Protein AF-0000000070242192 (afdb_homodimer)

InterPro domains:
  IPR006015 Universal stress protein A family [PR01438] (99-111)
  IPR006015 Universal stress protein A family [PR01438] (117-139)
  IPR006016 UspA [PF00582] (2-139)
  IPR014729 Rossmann-like alpha/beta/alpha sandwich fold [G3DSA:3.40.50.620] (1-139)

Foldseek 3Di:
DEEEQEADLDPQSLQLVVVCCVPVVPYAYAYEYEAEVPVCVVVDDPCCPPPCNVVVVVVVVVVVQVVSVVVSQVVDDDDHHYYYYYHDQLVVVQVCCVPPVHAEYGYEQDDPVDDPPDPGDPSRVSNCVRHPHYYHYTD/DEEEQEADLDPQSLQLVVVCCVPVVPYAYAYEYEAEVPVCVVVDDPCCPPPCNVVVVVVVVVVVQVVSVVVSQVVDDDDHHYYYYYHDQLVVVQVCCVPPVHAEYGYEQDDDVDDPPDPGDPSRVSNCVRHPHYYHYTD

Radius of gyration: 21.7 Å; Cα contacts (8 Å, |Δi|>4): 498; chains: 2; bounding box: 43×74×37 Å

Solvent-accessible surface area (backbone atoms only — not comparable to full-atom values): 14814 Å² total; per-residue (Å²): 100,34,33,36,26,56,42,77,83,23,72,35,19,50,51,13,48,53,49,44,53,73,68,39,69,87,35,48,40,32,42,34,32,63,44,44,56,66,63,51,56,76,69,48,57,82,65,57,76,42,90,62,37,63,59,52,48,50,53,51,50,50,51,53,48,51,51,51,52,51,55,60,45,66,77,45,99,64,83,66,45,81,45,78,47,75,31,56,56,37,60,41,52,43,51,48,38,71,74,63,72,42,56,32,37,31,26,19,32,37,54,77,77,57,52,92,84,54,66,50,29,71,46,44,51,47,33,63,40,61,38,88,44,31,31,32,38,26,115,101,34,33,36,27,55,44,78,82,22,72,34,19,49,52,14,47,53,48,44,53,72,68,38,71,87,35,50,41,32,41,33,30,64,45,45,55,65,62,49,56,76,69,48,55,81,66,56,76,42,88,62,36,62,59,51,48,50,54,52,52,50,52,51,49,51,52,50,52,49,55,61,46,64,76,45,100,60,83,66,46,81,45,78,47,76,30,58,59,38,62,42,51,42,50,48,37,70,74,62,73,42,56,32,38,32,25,19,32,38,54,77,77,59,52,90,84,54,65,51,28,71,47,42,50,47,34,63,42,64,40,88,41,30,31,32,39,24,114

Secondary structure (DSSP, 8-state):
-EEEEE--SSHHHHHHHHHHHHH-TTSEEEEEEEE-HHHHHHT--GGGGSTTHHHHHHHHHHHHHHHHHHHHHHTSSS--EEEEEES-HHHHHHHHHHHTT--EEEEES--TT--TT-SS-HHHHHHHHH-SS-EEEE-/-EEEEE--SSHHHHHHHHHHHHH-TTSEEEEEEEE-HHHHHHT--GGGGSTTHHHHHHHHHHHHHHHHHHHHHHTSSS--EEEEEES-HHHHHHHHHHHTT--EEEEES--TT--TT-SS-HHHHHHHHH-SS-EEEE-

Structure (mmCIF, N/CA/C/O backbone):
data_AF-0000000070242192-model_v1
#
loop_
_entity.id
_entity.type
_entity.pdbx_description
1 polymer 'UspA domain protein'
#
loop_
_atom_site.group_PDB
_atom_site.id
_atom_site.type_symbol
_atom_site.label_atom_id
_atom_site.label_alt_id
_atom_site.label_comp_id
_atom_site.label_asym_id
_atom_site.label_entity_id
_atom_site.label_seq_id
_atom_site.pdbx_PDB_ins_code
_atom_site.Cartn_x
_atom_site.Cartn_y
_atom_site.Cartn_z
_atom_site.occupancy
_atom_site.B_iso_or_equiv
_atom_site.auth_seq_id
_atom_site.auth_comp_id
_atom_site.auth_asym_id
_atom_site.auth_atom_id
_atom_site.pdbx_PDB_model_num
ATOM 1 N N . MET A 1 1 ? -15.969 -4.852 -7 1 94.12 1 MET A N 1
ATOM 2 C CA . MET A 1 1 ? -14.57 -4.75 -7.422 1 94.12 1 MET A CA 1
ATOM 3 C C . MET A 1 1 ? -13.891 -6.113 -7.383 1 94.12 1 MET A C 1
ATOM 5 O O . MET A 1 1 ? -14.406 -7.055 -6.781 1 94.12 1 MET A O 1
ATOM 9 N N . ARG A 1 2 ? -12.797 -6.273 -8.141 1 98.06 2 ARG A N 1
ATOM 10 C CA . ARG A 1 2 ? -11.961 -7.473 -8.125 1 98.06 2 ARG A CA 1
ATOM 11 C C . ARG A 1 2 ? -10.633 -7.203 -7.418 1 98.06 2 ARG A C 1
ATOM 13 O O . ARG A 1 2 ? -9.875 -6.32 -7.82 1 98.06 2 ARG A O 1
ATOM 20 N N . VAL A 1 3 ? -10.391 -7.957 -6.395 1 98.62 3 VAL A N 1
ATOM 21 C CA . VAL A 1 3 ? -9.227 -7.785 -5.535 1 98.62 3 VAL A CA 1
ATOM 22 C C . VAL A 1 3 ? -8.336 -9.023 -5.625 1 98.62 3 VAL A C 1
ATOM 24 O O . VAL A 1 3 ? -8.82 -10.148 -5.602 1 98.62 3 VAL A O 1
ATOM 27 N N . VAL A 1 4 ? -7.059 -8.766 -5.762 1 98.94 4 VAL A N 1
ATOM 28 C CA . VAL A 1 4 ? -6.148 -9.906 -5.746 1 98.94 4 VAL A CA 1
ATOM 29 C C . VAL A 1 4 ? -5.309 -9.883 -4.473 1 98.94 4 VAL A C 1
ATOM 31 O O . VAL A 1 4 ? -4.863 -8.82 -4.031 1 98.94 4 VAL A O 1
ATOM 34 N N . VAL A 1 5 ? -5.141 -11.023 -3.867 1 98.94 5 VAL A N 1
ATOM 35 C CA . VAL A 1 5 ? -4.297 -11.234 -2.697 1 98.94 5 VAL A CA 1
ATOM 36 C C . VAL A 1 5 ? -3.189 -12.234 -3.035 1 98.94 5 VAL A C 1
ATOM 38 O O . VAL A 1 5 ? -3.424 -13.445 -3.062 1 98.94 5 VAL A O 1
ATOM 41 N N . PRO A 1 6 ? -2.012 -11.711 -3.338 1 98.88 6 PRO A N 1
ATOM 42 C CA . PRO A 1 6 ? -0.896 -12.648 -3.426 1 98.88 6 PRO A CA 1
ATOM 43 C C . PRO A 1 6 ? -0.689 -13.445 -2.135 1 98.88 6 PRO A C 1
ATOM 45 O O . PRO A 1 6 ? -0.681 -12.859 -1.046 1 98.88 6 PRO A O 1
ATOM 48 N N . TYR A 1 7 ? -0.568 -14.758 -2.275 1 98.62 7 TYR A N 1
ATOM 49 C CA . TYR A 1 7 ? -0.562 -15.641 -1.11 1 98.62 7 TYR A CA 1
ATOM 50 C C . TYR A 1 7 ? 0.543 -16.688 -1.22 1 98.62 7 TYR A C 1
ATOM 52 O O . TYR A 1 7 ? 0.51 -17.547 -2.105 1 98.62 7 TYR A O 1
ATOM 60 N N . ASP A 1 8 ? 1.498 -16.594 -0.334 1 96.94 8 ASP A N 1
ATOM 61 C CA . ASP A 1 8 ? 2.631 -17.516 -0.425 1 96.94 8 ASP A CA 1
ATOM 62 C C . ASP A 1 8 ? 2.697 -18.422 0.796 1 96.94 8 ASP A C 1
ATOM 64 O O . ASP A 1 8 ? 3.715 -19.078 1.036 1 96.94 8 ASP A O 1
ATOM 68 N N . GLY A 1 9 ? 1.625 -18.422 1.617 1 96.19 9 GLY A N 1
ATOM 69 C CA . GLY A 1 9 ? 1.539 -19.312 2.768 1 96.19 9 GLY A CA 1
ATOM 70 C C . GLY A 1 9 ? 2.137 -18.703 4.027 1 96.19 9 GLY A C 1
ATOM 71 O O . GLY A 1 9 ? 2.078 -19.312 5.098 1 96.19 9 GLY A O 1
ATOM 72 N N . SER A 1 10 ? 2.721 -17.547 3.945 1 95.81 10 SER A N 1
ATOM 73 C CA . SER A 1 10 ? 3.305 -16.891 5.109 1 95.81 10 SER A CA 1
ATOM 74 C C . SER A 1 10 ? 2.225 -16.328 6.023 1 95.81 10 SER A C 1
ATOM 76 O O . SER A 1 10 ? 1.068 -16.188 5.617 1 95.81 10 SER A O 1
ATOM 78 N N . GLU A 1 11 ? 2.605 -16.047 7.242 1 95.06 11 GLU A N 1
ATOM 79 C CA . GLU A 1 11 ? 1.708 -15.398 8.203 1 95.06 11 GLU A CA 1
ATOM 80 C C . GLU A 1 11 ? 1.232 -14.039 7.691 1 95.06 11 GLU A C 1
ATOM 82 O O . GLU A 1 11 ? 0.072 -13.672 7.883 1 95.06 11 GLU A O 1
ATOM 87 N N . GLN A 1 12 ? 2.104 -13.328 7.016 1 95.94 12 GLN A N 1
ATOM 88 C CA . GLN A 1 12 ? 1.744 -12.016 6.504 1 95.94 12 GLN A CA 1
ATOM 89 C C . GLN A 1 12 ? 0.741 -12.117 5.359 1 95.94 12 GLN A C 1
ATOM 91 O O . GLN A 1 12 ? -0.12 -11.25 5.199 1 95.94 12 GLN A O 1
ATOM 96 N N . ALA A 1 13 ? 0.948 -13.148 4.543 1 97.88 13 ALA A N 1
ATOM 97 C CA . ALA A 1 13 ? -0.037 -13.375 3.486 1 97.88 13 ALA A CA 1
ATOM 98 C C . ALA A 1 13 ? -1.406 -13.703 4.078 1 97.88 13 ALA A C 1
ATOM 100 O O . ALA A 1 13 ? -2.432 -13.25 3.564 1 97.88 13 ALA A O 1
ATOM 101 N N . ALA A 1 14 ? -1.404 -14.477 5.156 1 97.88 14 ALA A N 1
ATOM 102 C CA . ALA A 1 14 ? -2.658 -14.797 5.832 1 97.88 14 ALA A CA 1
ATOM 103 C C . ALA A 1 14 ? -3.309 -13.547 6.414 1 97.88 14 ALA A C 1
ATOM 105 O O . ALA A 1 14 ? -4.527 -13.383 6.336 1 97.88 14 ALA A O 1
ATOM 106 N N . GLU A 1 15 ? -2.539 -12.688 6.996 1 97.69 15 GLU A N 1
ATOM 107 C CA . GLU A 1 15 ? -3.049 -11.422 7.52 1 97.69 15 GLU A CA 1
ATOM 108 C C . GLU A 1 15 ? -3.652 -10.57 6.406 1 97.69 15 GLU A C 1
ATOM 110 O O . GLU A 1 15 ? -4.68 -9.922 6.602 1 97.69 15 GLU A O 1
ATOM 115 N N . ALA A 1 16 ? -2.953 -10.547 5.285 1 98.56 16 ALA A N 1
ATOM 116 C CA . ALA A 1 16 ? -3.465 -9.805 4.137 1 98.56 16 ALA A CA 1
ATOM 117 C C . ALA A 1 16 ? -4.805 -10.367 3.674 1 98.56 16 ALA A C 1
ATOM 119 O O . ALA A 1 16 ? -5.715 -9.617 3.322 1 98.56 16 ALA A O 1
ATOM 120 N N . LEU A 1 17 ? -4.902 -11.672 3.656 1 98.56 17 LEU A N 1
ATOM 121 C CA . LEU A 1 17 ? -6.156 -12.312 3.283 1 98.56 17 LEU A CA 1
ATOM 122 C C . LEU A 1 17 ? -7.266 -11.953 4.266 1 98.56 17 LEU A C 1
ATOM 124 O O . LEU A 1 17 ? -8.375 -11.609 3.854 1 98.56 17 LEU A O 1
ATOM 128 N N . ASP A 1 18 ? -6.98 -12.023 5.555 1 98 18 ASP A N 1
ATOM 129 C CA . ASP A 1 18 ? -7.945 -11.625 6.57 1 98 18 ASP A CA 1
ATOM 130 C C . ASP A 1 18 ? -8.406 -10.18 6.352 1 98 18 ASP A C 1
ATOM 132 O O . ASP A 1 18 ? -9.602 -9.883 6.445 1 98 18 ASP A O 1
ATOM 136 N N . HIS A 1 19 ? -7.484 -9.336 6.086 1 97.62 19 HIS A N 1
ATOM 137 C CA . HIS A 1 19 ? -7.781 -7.934 5.82 1 97.62 19 HIS A CA 1
ATOM 138 C C . HIS A 1 19 ? -8.703 -7.781 4.613 1 97.62 19 HIS A C 1
ATOM 140 O O . HIS A 1 19 ? -9.68 -7.039 4.668 1 97.62 19 HIS A O 1
ATOM 146 N N . ALA A 1 20 ? -8.312 -8.445 3.51 1 97.69 20 ALA A N 1
ATOM 147 C CA . ALA A 1 20 ? -9.117 -8.375 2.293 1 97.69 20 ALA A CA 1
ATOM 148 C C . ALA A 1 20 ? -10.547 -8.844 2.553 1 97.69 20 ALA A C 1
ATOM 150 O O . ALA A 1 20 ? -11.508 -8.219 2.09 1 97.69 20 ALA A O 1
ATOM 151 N N . VAL A 1 21 ? -10.695 -9.883 3.322 1 96.38 21 VAL A N 1
ATOM 152 C CA . VAL A 1 21 ? -12.016 -10.453 3.611 1 96.38 21 VAL A CA 1
ATOM 153 C C . VAL A 1 21 ? -12.82 -9.477 4.457 1 96.38 21 VAL A C 1
ATOM 155 O O . VAL A 1 21 ? -14.031 -9.32 4.254 1 96.38 21 VAL A O 1
ATOM 158 N N . SER A 1 22 ? -12.203 -8.82 5.367 1 93.75 22 SER A N 1
ATOM 159 C CA . SER A 1 22 ? -12.875 -7.922 6.297 1 93.75 22 SER A CA 1
ATOM 160 C C . SER A 1 22 ? -13.266 -6.613 5.613 1 93.75 22 SER A C 1
ATOM 162 O O . SER A 1 22 ? -14.281 -6.008 5.953 1 93.75 22 SER A O 1
ATOM 164 N N . HIS A 1 23 ? -12.508 -6.188 4.609 1 92.44 23 HIS A N 1
ATOM 165 C CA . HIS A 1 23 ? -12.68 -4.836 4.09 1 92.44 23 HIS A CA 1
ATOM 166 C C . HIS A 1 23 ? -13.211 -4.859 2.66 1 92.44 23 HIS A C 1
ATOM 168 O O . HIS A 1 23 ? -13.555 -3.812 2.105 1 92.44 23 HIS A O 1
ATOM 174 N N . HIS A 1 24 ? -13.227 -5.992 2.113 1 92.19 24 HIS A N 1
ATOM 175 C CA . HIS A 1 24 ? -13.75 -6.199 0.768 1 92.19 24 HIS A CA 1
ATOM 176 C C . HIS A 1 24 ? -14.805 -7.301 0.751 1 92.19 24 HIS A C 1
ATOM 178 O O . HIS A 1 24 ? -14.742 -8.203 -0.085 1 92.19 24 HIS A O 1
ATOM 184 N N . ALA A 1 25 ? -15.719 -7.215 1.596 1 86.38 25 ALA A N 1
ATOM 185 C CA . ALA A 1 25 ? -16.703 -8.258 1.863 1 86.38 25 ALA A CA 1
ATOM 186 C C . ALA A 1 25 ? -17.562 -8.531 0.631 1 86.38 25 ALA A C 1
ATOM 188 O O . ALA A 1 25 ? -17.938 -9.672 0.363 1 86.38 25 ALA A O 1
ATOM 189 N N . ASP A 1 26 ? -17.812 -7.559 -0.113 1 90.81 26 ASP A N 1
ATOM 190 C CA . ASP A 1 26 ? -18.719 -7.73 -1.241 1 90.81 26 ASP A CA 1
ATOM 191 C C . ASP A 1 26 ? -17.953 -7.832 -2.557 1 90.81 26 ASP A C 1
ATOM 193 O O . ASP A 1 26 ? -18.562 -7.93 -3.627 1 90.81 26 ASP A O 1
ATOM 197 N N . ASP A 1 27 ? -16.672 -7.805 -2.512 1 95.62 27 ASP A N 1
ATOM 198 C CA . ASP A 1 27 ? -15.836 -7.809 -3.709 1 95.62 27 ASP A CA 1
ATOM 199 C C . ASP A 1 27 ? -15.438 -9.234 -4.094 1 95.62 27 ASP A C 1
ATOM 201 O O . ASP A 1 27 ? -15.508 -10.148 -3.271 1 95.62 27 ASP A O 1
ATOM 205 N N . ASP A 1 28 ? -15.133 -9.398 -5.348 1 97.69 28 ASP A N 1
ATOM 206 C CA . ASP A 1 28 ? -14.5 -10.641 -5.781 1 97.69 28 ASP A CA 1
ATOM 207 C C . ASP A 1 28 ? -13.031 -10.68 -5.371 1 97.69 28 ASP A C 1
ATOM 209 O O . ASP A 1 28 ? -12.281 -9.75 -5.648 1 97.69 28 ASP A O 1
ATOM 213 N N . VAL A 1 29 ? -12.688 -11.742 -4.688 1 98.44 29 VAL A N 1
ATOM 214 C CA . VAL A 1 29 ? -11.312 -11.844 -4.215 1 98.44 29 VAL A CA 1
ATOM 215 C C . VAL A 1 29 ? -10.617 -13.016 -4.91 1 98.44 29 VAL A C 1
ATOM 217 O O . VAL A 1 29 ? -11.117 -14.141 -4.902 1 98.44 29 VAL A O 1
ATOM 220 N N . VAL A 1 30 ? -9.5 -12.742 -5.512 1 98.81 30 VAL A N 1
ATOM 221 C CA . VAL A 1 30 ? -8.633 -13.742 -6.105 1 98.81 30 VAL A CA 1
ATOM 222 C C . VAL A 1 30 ? -7.465 -14.039 -5.164 1 98.81 30 VAL A C 1
ATOM 224 O O . VAL A 1 30 ? -6.742 -13.125 -4.754 1 98.81 30 VAL A O 1
ATOM 227 N N . LEU A 1 31 ? -7.305 -15.266 -4.777 1 98.81 31 LEU A N 1
ATOM 228 C CA . LEU A 1 31 ? -6.078 -15.727 -4.137 1 98.81 31 LEU A CA 1
ATOM 229 C C . LEU A 1 31 ? -5.066 -16.203 -5.176 1 98.81 31 LEU A C 1
ATOM 231 O O . LEU A 1 31 ? -5.348 -17.125 -5.938 1 98.81 31 LEU A O 1
ATOM 235 N N . LEU A 1 32 ? -3.959 -15.539 -5.164 1 98.94 32 LEU A N 1
ATOM 236 C CA . LEU A 1 32 ? -3.004 -15.789 -6.238 1 98.94 32 LEU A CA 1
ATOM 237 C C . LEU A 1 32 ? -1.707 -16.375 -5.688 1 98.94 32 LEU A C 1
ATOM 239 O O . LEU A 1 32 ? -1.091 -15.797 -4.789 1 98.94 32 LEU A O 1
ATOM 243 N N . ARG A 1 33 ? -1.324 -17.5 -6.219 1 98.75 33 ARG A N 1
ATOM 244 C CA . ARG A 1 33 ? -0.025 -18.094 -5.922 1 98.75 33 ARG A CA 1
ATOM 245 C C . ARG A 1 33 ? 0.903 -18.016 -7.129 1 98.75 33 ARG A C 1
ATOM 247 O O . ARG A 1 33 ? 0.518 -18.391 -8.242 1 98.75 33 ARG A O 1
ATOM 254 N N . VAL A 1 34 ? 2.078 -17.516 -6.891 1 98.31 34 VAL A N 1
ATOM 255 C CA . VAL A 1 34 ? 3.09 -17.469 -7.941 1 98.31 34 VAL A CA 1
ATOM 256 C C . VAL A 1 34 ? 4.129 -18.562 -7.715 1 98.31 34 VAL A C 1
ATOM 258 O O . VAL A 1 34 ? 4.711 -18.656 -6.633 1 98.31 34 VAL A O 1
ATOM 261 N N . LEU A 1 35 ? 4.297 -19.406 -8.656 1 97.06 35 LEU A N 1
ATOM 262 C CA . LEU A 1 35 ? 5.371 -20.391 -8.656 1 97.06 35 LEU A CA 1
ATOM 263 C C . LEU A 1 35 ? 6.633 -19.828 -9.297 1 97.06 35 LEU A C 1
ATOM 265 O O . LEU A 1 35 ? 6.652 -19.547 -10.5 1 97.06 35 LEU A O 1
ATOM 269 N N . ASP A 1 36 ? 7.617 -19.641 -8.492 1 94.12 36 ASP A N 1
ATOM 270 C CA . ASP A 1 36 ? 8.844 -18.984 -8.922 1 94.12 36 ASP A CA 1
ATOM 271 C C . ASP A 1 36 ? 9.805 -19.984 -9.562 1 94.12 36 ASP A C 1
ATOM 273 O O . ASP A 1 36 ? 10.711 -20.5 -8.898 1 94.12 36 ASP A O 1
ATOM 277 N N . PHE A 1 37 ? 9.664 -20.094 -10.844 1 87.56 37 PHE A N 1
ATOM 278 C CA . PHE A 1 37 ? 10.469 -21.047 -11.602 1 87.56 37 PHE A CA 1
ATOM 279 C C . PHE A 1 37 ? 11.93 -20.625 -11.633 1 87.56 37 PHE A C 1
ATOM 281 O O . PHE A 1 37 ? 12.828 -21.469 -11.617 1 87.56 37 PHE A O 1
ATOM 288 N N . VAL A 1 38 ? 12.164 -19.406 -11.633 1 88 38 VAL A N 1
ATOM 289 C CA . VAL A 1 38 ? 13.531 -18.891 -11.719 1 88 38 VAL A CA 1
ATOM 290 C C . VAL A 1 38 ? 14.289 -19.234 -10.438 1 88 38 VAL A C 1
ATOM 292 O O . VAL A 1 38 ? 15.398 -19.766 -10.492 1 88 38 VAL A O 1
ATOM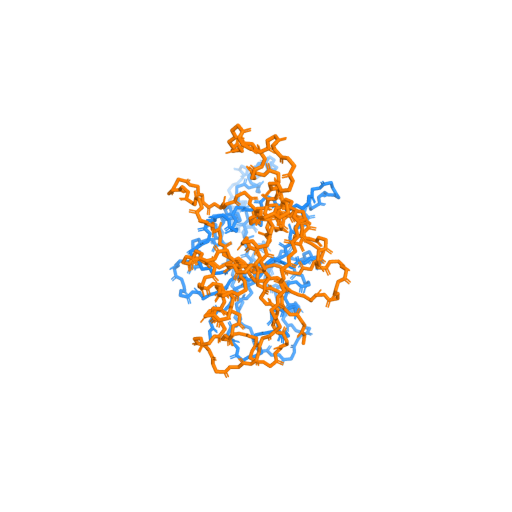 295 N N . ASP A 1 39 ? 13.688 -18.984 -9.375 1 87.12 39 ASP A N 1
ATOM 296 C CA . ASP A 1 39 ? 14.32 -19.312 -8.094 1 87.12 39 ASP A CA 1
ATOM 297 C C . ASP A 1 39 ? 14.523 -20.812 -7.953 1 87.12 39 ASP A C 1
ATOM 299 O O . ASP A 1 39 ? 15.547 -21.266 -7.441 1 87.12 39 ASP A O 1
ATOM 303 N N . ALA A 1 40 ? 13.547 -21.578 -8.414 1 88.44 40 ALA A N 1
ATOM 304 C CA . ALA A 1 40 ? 13.664 -23.031 -8.391 1 88.44 40 ALA A CA 1
ATOM 305 C C . ALA A 1 40 ? 14.867 -23.5 -9.211 1 88.44 40 ALA A C 1
ATOM 307 O O . ALA A 1 40 ? 15.555 -24.453 -8.836 1 88.44 40 ALA A O 1
ATOM 308 N N . GLY A 1 41 ? 15.117 -22.828 -10.25 1 89.25 41 GLY A N 1
ATOM 309 C CA . GLY A 1 41 ? 16.25 -23.172 -11.102 1 89.25 41 GLY A CA 1
ATOM 310 C C . GLY A 1 41 ? 17.594 -22.938 -10.43 1 89.25 41 GLY A C 1
ATOM 311 O O . GLY A 1 41 ? 18.5 -23.75 -10.57 1 89.25 41 GLY A O 1
ATOM 312 N N . TYR A 1 42 ? 17.688 -21.859 -9.734 1 88.44 42 TYR A N 1
ATOM 313 C CA . TYR A 1 42 ? 18.938 -21.516 -9.062 1 88.44 42 TYR A CA 1
ATOM 314 C C . TYR A 1 42 ? 19.297 -22.547 -8 1 88.44 42 TYR A C 1
ATOM 316 O O . TYR A 1 42 ? 20.469 -22.844 -7.781 1 88.44 42 TYR A O 1
ATOM 324 N N . ASP A 1 43 ? 18.281 -23.141 -7.477 1 87.81 43 ASP A N 1
ATOM 325 C CA . ASP A 1 43 ? 18.5 -24.078 -6.387 1 87.81 43 ASP A CA 1
ATOM 326 C C . ASP A 1 43 ? 18.359 -25.531 -6.875 1 87.81 43 ASP A C 1
ATOM 328 O O . ASP A 1 43 ? 18.234 -26.453 -6.07 1 87.81 43 ASP A O 1
ATOM 332 N N . ALA A 1 44 ? 18.422 -25.656 -8.125 1 89 44 ALA A N 1
ATOM 333 C CA . ALA A 1 44 ? 18.094 -26.953 -8.695 1 89 44 ALA A CA 1
ATOM 334 C C . ALA A 1 44 ? 19.203 -27.969 -8.43 1 89 44 ALA A C 1
ATOM 336 O O . ALA A 1 44 ? 20.391 -27.656 -8.57 1 89 44 ALA A O 1
ATOM 337 N N . PRO A 1 45 ? 18.812 -29.156 -8.055 1 91.25 45 PRO A N 1
ATOM 338 C CA . PRO A 1 45 ? 19.797 -30.219 -7.867 1 91.25 45 PRO A CA 1
ATOM 339 C C . PRO A 1 45 ? 20.328 -30.766 -9.188 1 91.25 45 PRO A C 1
ATOM 341 O O . PRO A 1 45 ? 19.797 -30.453 -10.258 1 91.25 45 PRO A O 1
ATOM 344 N N . PRO A 1 46 ? 21.375 -31.547 -9.07 1 92.19 46 PRO A N 1
ATOM 345 C CA . PRO A 1 46 ? 21.938 -32.156 -10.281 1 92.19 46 PRO A CA 1
ATOM 346 C C . PRO A 1 46 ? 20.891 -32.938 -11.078 1 92.19 46 PRO A C 1
ATOM 348 O O . PRO A 1 46 ? 20.953 -33 -12.305 1 92.19 46 PRO A O 1
ATOM 351 N N . GLU A 1 47 ? 20 -33.469 -10.453 1 92.06 47 GLU A N 1
ATOM 352 C CA . GLU A 1 47 ? 18.938 -34.281 -11.07 1 92.06 47 GLU A CA 1
ATOM 353 C C . GLU A 1 47 ? 18.062 -33.406 -11.977 1 92.06 47 GLU A C 1
ATOM 355 O O . GLU A 1 47 ? 17.312 -33.938 -12.805 1 92.06 47 GLU A O 1
ATOM 360 N N . ALA A 1 48 ? 18.172 -32.125 -11.828 1 89.25 48 ALA A N 1
ATOM 361 C CA . ALA A 1 48 ? 17.375 -31.188 -12.641 1 89.25 48 ALA A CA 1
ATOM 362 C C . ALA A 1 48 ? 17.734 -31.312 -14.117 1 89.25 48 ALA A C 1
ATOM 364 O O . ALA A 1 48 ? 16.969 -30.875 -14.984 1 89.25 48 ALA A O 1
ATOM 365 N N . ALA A 1 49 ? 18.891 -31.906 -14.32 1 90.06 49 ALA A N 1
ATOM 366 C CA . ALA A 1 49 ? 19.328 -32.094 -15.703 1 90.06 49 ALA A CA 1
ATOM 367 C C . ALA A 1 49 ? 18.641 -33.281 -16.359 1 90.06 49 ALA A C 1
ATOM 369 O O . ALA A 1 49 ? 18.688 -33.469 -17.578 1 90.06 49 ALA A O 1
ATOM 370 N N . LEU A 1 50 ? 17.953 -34.094 -15.586 1 92.5 50 LEU A N 1
ATOM 371 C CA . LEU A 1 50 ? 17.297 -35.281 -16.094 1 92.5 50 LEU A CA 1
ATOM 372 C C . LEU A 1 50 ? 16.016 -34.938 -16.828 1 92.5 50 LEU A C 1
ATOM 374 O O . LEU A 1 50 ? 15.289 -34.031 -16.422 1 92.5 50 LEU A O 1
ATOM 378 N N . PRO A 1 51 ? 15.727 -35.625 -17.906 1 91.75 51 PRO A N 1
ATOM 379 C CA . PRO A 1 51 ? 14.453 -35.406 -18.594 1 91.75 51 PRO A CA 1
ATOM 380 C C . PRO A 1 51 ? 13.242 -35.562 -17.672 1 91.75 51 PRO A C 1
ATOM 382 O O . PRO A 1 51 ? 13.211 -36.5 -16.859 1 91.75 51 PRO A O 1
ATOM 385 N N . GLY A 1 52 ? 12.289 -34.594 -17.766 1 93.31 52 GLY A N 1
ATOM 386 C CA . GLY A 1 52 ? 11.039 -34.719 -17.016 1 93.31 52 GLY A CA 1
ATOM 387 C C . GLY A 1 52 ? 11.109 -34.094 -15.633 1 93.31 52 GLY A C 1
ATOM 388 O O . GLY A 1 52 ? 10.094 -33.969 -14.953 1 93.31 52 GLY A O 1
ATOM 389 N N . TYR A 1 53 ? 12.266 -33.781 -15.195 1 92.25 53 TYR A N 1
ATOM 390 C CA . TYR A 1 53 ? 12.438 -33.281 -13.844 1 92.25 53 TYR A CA 1
ATOM 391 C C . TYR A 1 53 ? 11.57 -32.031 -13.617 1 92.25 53 TYR A C 1
ATOM 393 O O . TYR A 1 53 ? 10.836 -31.969 -12.625 1 92.25 53 TYR A O 1
ATOM 401 N N . TRP A 1 54 ? 11.57 -31.188 -14.523 1 92.12 54 TRP A N 1
ATOM 402 C CA . TRP A 1 54 ? 10.875 -29.922 -14.336 1 92.12 54 TRP A CA 1
ATOM 403 C C . TRP A 1 54 ? 9.367 -30.094 -14.508 1 92.12 54 TRP A C 1
ATOM 405 O O . TRP A 1 54 ? 8.578 -29.375 -13.891 1 92.12 54 TRP A O 1
ATOM 415 N N . GLU A 1 55 ? 8.992 -31 -15.289 1 93.88 55 GLU A N 1
ATOM 416 C CA . GLU A 1 55 ? 7.578 -31.344 -15.367 1 93.88 55 GLU A CA 1
ATOM 417 C C . GLU A 1 55 ? 7.062 -31.875 -14.031 1 93.88 55 GLU A C 1
ATOM 419 O O . GLU A 1 55 ? 5.973 -31.5 -13.586 1 93.88 55 GLU A O 1
ATOM 424 N N . ASP A 1 56 ? 7.879 -32.75 -13.516 1 94 56 ASP A N 1
ATOM 425 C CA . ASP A 1 56 ? 7.535 -33.312 -12.211 1 94 56 ASP A CA 1
ATOM 426 C C . ASP A 1 56 ? 7.531 -32.219 -11.141 1 94 56 ASP A C 1
ATOM 428 O O . ASP A 1 56 ? 6.641 -32.156 -10.289 1 94 56 ASP A O 1
ATOM 432 N N . TRP A 1 57 ? 8.477 -31.375 -11.195 1 92.56 57 TRP A N 1
ATOM 433 C CA . TRP A 1 57 ? 8.555 -30.266 -10.258 1 92.56 57 TRP A CA 1
ATOM 434 C C . TRP A 1 57 ? 7.309 -29.391 -10.336 1 92.56 57 TRP A C 1
ATOM 436 O O . TRP A 1 57 ? 6.715 -29.047 -9.312 1 92.56 57 TRP A O 1
ATOM 446 N N . TYR A 1 58 ? 6.949 -29.016 -11.547 1 94.5 58 TYR A N 1
ATOM 447 C CA . TYR A 1 58 ? 5.797 -28.141 -11.758 1 94.5 58 TYR A CA 1
ATOM 448 C C . TYR A 1 58 ? 4.527 -28.781 -11.211 1 94.5 58 TYR A C 1
ATOM 450 O O . TYR A 1 58 ? 3.738 -28.125 -10.523 1 94.5 58 TYR A O 1
ATOM 458 N N . GLU A 1 59 ? 4.367 -30.016 -11.5 1 96.44 59 GLU A N 1
ATOM 459 C CA . GLU A 1 59 ? 3.168 -30.719 -11.055 1 96.44 59 GLU A CA 1
ATOM 460 C C . GLU A 1 59 ? 3.082 -30.75 -9.531 1 96.44 59 GLU A C 1
ATOM 462 O O . GLU A 1 59 ? 2.008 -30.531 -8.961 1 96.44 59 GLU A O 1
ATOM 467 N N . GLN A 1 60 ? 4.188 -31.031 -8.961 1 96.25 60 GLN A N 1
ATOM 468 C CA . GLN A 1 60 ? 4.23 -31.078 -7.5 1 96.25 60 GLN A CA 1
ATOM 469 C C . GLN A 1 60 ? 3.994 -29.688 -6.91 1 96.25 60 GLN A C 1
ATOM 471 O O . GLN A 1 60 ? 3.211 -29.531 -5.973 1 96.25 60 GLN A O 1
ATOM 476 N N . ALA A 1 61 ? 4.648 -28.734 -7.453 1 95.94 61 ALA A N 1
ATOM 477 C CA . ALA A 1 61 ? 4.523 -27.359 -6.969 1 95.94 61 ALA A CA 1
ATOM 478 C C . ALA A 1 61 ? 3.09 -26.859 -7.121 1 95.94 61 ALA A C 1
ATOM 480 O O . ALA A 1 61 ? 2.557 -26.203 -6.219 1 95.94 61 ALA A O 1
ATOM 481 N N . GLU A 1 62 ? 2.518 -27.094 -8.219 1 97.38 62 GLU A N 1
ATOM 482 C CA . GLU A 1 62 ? 1.143 -26.672 -8.484 1 97.38 62 GLU A CA 1
ATOM 483 C C . GLU A 1 62 ? 0.171 -27.328 -7.512 1 97.38 62 GLU A C 1
ATOM 485 O O . GLU A 1 62 ? -0.723 -26.672 -6.973 1 97.38 62 GLU A O 1
ATOM 490 N N . SER A 1 63 ? 0.376 -28.625 -7.355 1 98.06 63 SER A N 1
ATOM 491 C CA . SER A 1 63 ? -0.481 -29.359 -6.43 1 98.06 63 SER A CA 1
ATOM 492 C C . SER A 1 63 ? -0.373 -28.797 -5.016 1 98.06 63 SER A C 1
ATOM 494 O O . SER A 1 63 ? -1.385 -28.609 -4.336 1 98.06 63 SER A O 1
ATOM 49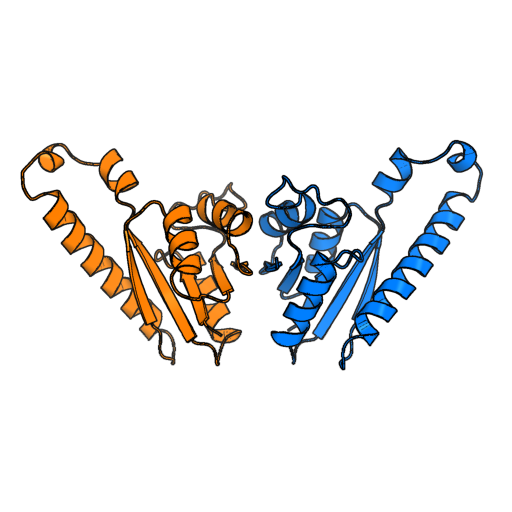6 N N . GLU A 1 64 ? 0.786 -28.562 -4.602 1 97.69 64 GLU A N 1
ATOM 497 C CA . GLU A 1 64 ? 1.015 -28 -3.275 1 97.69 64 GLU A CA 1
ATOM 498 C C . GLU A 1 64 ? 0.4 -26.609 -3.156 1 97.69 64 GLU A C 1
ATOM 500 O O . GLU A 1 64 ? -0.198 -26.266 -2.131 1 97.69 64 GLU A O 1
ATOM 505 N N . ALA A 1 65 ? 0.558 -25.844 -4.168 1 97.69 65 ALA A N 1
ATOM 506 C CA . ALA A 1 65 ? -0.004 -24.484 -4.191 1 97.69 65 ALA A CA 1
ATOM 507 C C . ALA A 1 65 ? -1.527 -24.531 -4.105 1 97.69 65 ALA A C 1
ATOM 509 O O . ALA A 1 65 ? -2.133 -23.766 -3.344 1 97.69 65 ALA A O 1
ATOM 510 N N . GLU A 1 66 ? -2.113 -25.359 -4.867 1 97.94 66 GLU A N 1
ATOM 511 C CA . GLU A 1 66 ? -3.566 -25.5 -4.863 1 97.94 66 GLU A CA 1
ATOM 512 C C . GLU A 1 66 ? -4.078 -25.891 -3.48 1 97.94 66 GLU A C 1
ATOM 514 O O . GLU A 1 66 ? -5.066 -25.344 -2.996 1 97.94 66 GLU A O 1
ATOM 519 N N . ALA A 1 67 ? -3.406 -26.844 -2.904 1 98.31 67 ALA A N 1
ATOM 520 C CA . ALA A 1 67 ? -3.795 -27.281 -1.568 1 98.31 67 ALA A CA 1
ATOM 521 C C . ALA A 1 67 ? -3.684 -26.141 -0.557 1 98.31 67 ALA A C 1
ATOM 523 O O . ALA A 1 67 ? -4.555 -25.984 0.299 1 98.31 67 ALA A O 1
ATOM 524 N N . GLU A 1 68 ? -2.666 -25.438 -0.653 1 98.06 68 GLU A N 1
ATOM 525 C CA . GLU A 1 68 ? -2.439 -24.312 0.252 1 98.06 68 GLU A CA 1
ATOM 526 C C . GLU A 1 68 ? -3.516 -23.25 0.084 1 98.06 68 GLU A C 1
ATOM 528 O O . GLU A 1 68 ? -4.035 -22.719 1.07 1 98.06 68 GLU A O 1
ATOM 533 N N . LEU A 1 69 ? -3.805 -22.891 -1.167 1 98.75 69 LEU A N 1
ATOM 534 C CA . LEU A 1 69 ? -4.836 -21.891 -1.438 1 98.75 69 LEU A CA 1
ATOM 535 C C . LEU A 1 69 ? -6.199 -22.375 -0.946 1 98.75 69 LEU A C 1
ATOM 537 O O . LEU A 1 69 ? -6.961 -21.594 -0.369 1 98.75 69 LEU A O 1
ATOM 541 N N . GLU A 1 70 ? -6.477 -23.641 -1.16 1 98.62 70 GLU A N 1
ATOM 542 C CA . GLU A 1 70 ? -7.742 -24.203 -0.706 1 98.62 70 GLU A CA 1
ATOM 543 C C . GLU A 1 70 ? -7.855 -24.141 0.815 1 98.62 70 GLU A C 1
ATOM 545 O O . GLU A 1 70 ? -8.914 -23.828 1.352 1 98.62 70 GLU A O 1
ATOM 550 N N . ALA A 1 71 ? -6.816 -24.516 1.442 1 98.44 71 ALA A N 1
ATOM 551 C CA . ALA A 1 71 ? -6.805 -24.484 2.902 1 98.44 71 ALA A CA 1
ATOM 552 C C . ALA A 1 71 ? -7.027 -23.062 3.414 1 98.44 71 ALA A C 1
ATOM 554 O O . ALA A 1 71 ? -7.805 -22.844 4.348 1 98.44 71 ALA A O 1
ATOM 555 N N . ALA A 1 72 ? -6.336 -22.109 2.82 1 98.38 72 ALA A N 1
ATOM 556 C CA . ALA A 1 72 ? -6.488 -20.703 3.199 1 98.38 72 ALA A CA 1
ATOM 557 C C . ALA A 1 72 ? -7.922 -20.234 2.979 1 98.38 72 ALA A C 1
ATOM 559 O O . ALA A 1 72 ? -8.484 -19.531 3.822 1 98.38 72 ALA A O 1
ATOM 560 N N . ALA A 1 73 ? -8.484 -20.578 1.833 1 98.12 73 ALA A N 1
ATOM 561 C CA . ALA A 1 73 ? -9.852 -20.188 1.483 1 98.12 73 ALA A CA 1
ATOM 562 C C . ALA A 1 73 ? -10.859 -20.797 2.457 1 98.12 73 ALA A C 1
ATOM 564 O O . ALA A 1 73 ? -11.836 -20.141 2.83 1 98.12 73 ALA A O 1
ATOM 565 N N . ALA A 1 74 ? -10.57 -21.953 2.881 1 97.69 74 ALA A N 1
ATOM 566 C CA . ALA A 1 74 ? -11.492 -22.703 3.727 1 97.69 74 ALA A CA 1
ATOM 567 C C . ALA A 1 74 ? -11.633 -22.062 5.102 1 97.69 74 ALA A C 1
ATOM 569 O O . ALA A 1 74 ? -12.617 -22.281 5.809 1 97.69 74 ALA A O 1
ATOM 570 N N . ASP A 1 75 ? -10.672 -21.281 5.477 1 96.06 75 ASP A N 1
ATOM 571 C CA . ASP A 1 75 ? -10.672 -20.609 6.777 1 96.06 75 ASP A CA 1
ATOM 572 C C . ASP A 1 75 ? -11.617 -19.422 6.785 1 96.06 75 ASP A C 1
ATOM 574 O O . ASP A 1 75 ? -11.766 -18.75 7.805 1 96.06 75 ASP A O 1
ATOM 578 N N . HIS A 1 76 ? -12.258 -19.203 5.688 1 96.5 76 HIS A N 1
ATOM 579 C CA . HIS A 1 76 ? -13.148 -18.047 5.566 1 96.5 76 HIS A CA 1
ATOM 580 C C . HIS A 1 76 ? -14.508 -18.469 5.008 1 96.5 76 HIS A C 1
ATOM 582 O O . HIS A 1 76 ? -14.594 -19.406 4.207 1 96.5 76 HIS A O 1
ATOM 588 N N . ASP A 1 77 ? -15.539 -17.812 5.418 1 93.12 77 ASP A N 1
ATOM 589 C CA . ASP A 1 77 ? -16.891 -18.109 4.965 1 93.12 77 ASP A CA 1
ATOM 590 C C . ASP A 1 77 ? -17.266 -17.281 3.74 1 93.12 77 ASP A C 1
ATOM 592 O O . ASP A 1 77 ? -18.25 -16.531 3.762 1 93.12 77 ASP A O 1
ATOM 596 N N . ARG A 1 78 ? -16.547 -17.422 2.719 1 95 78 ARG A N 1
ATOM 597 C CA . ARG A 1 78 ? -16.844 -16.766 1.448 1 95 78 ARG A CA 1
ATOM 598 C C . ARG A 1 78 ? -16.156 -17.484 0.291 1 95 78 ARG A C 1
ATOM 600 O O . ARG A 1 78 ? -15.242 -18.281 0.505 1 95 78 ARG A O 1
ATOM 607 N N . GLU A 1 79 ? -16.547 -17.172 -0.901 1 96 79 GLU A N 1
ATOM 608 C CA . GLU A 1 79 ? -15.969 -17.766 -2.102 1 96 79 GLU A CA 1
ATOM 609 C C . GLU A 1 79 ? -14.742 -17 -2.57 1 96 79 GLU A C 1
ATOM 611 O O . GLU A 1 79 ? -14.703 -15.766 -2.48 1 96 79 GLU A O 1
ATOM 616 N N . PHE A 1 80 ? -13.789 -17.703 -3.037 1 98.19 80 PHE A N 1
ATOM 617 C CA . PHE A 1 80 ? -12.586 -17.141 -3.631 1 98.19 80 PHE A CA 1
ATOM 618 C C . PHE A 1 80 ? -12.352 -17.703 -5.027 1 98.19 80 PHE A C 1
ATOM 620 O O . PHE A 1 80 ? -12.766 -18.812 -5.328 1 98.19 80 PHE A O 1
ATOM 627 N N . GLU A 1 81 ? -11.812 -16.906 -5.84 1 98.56 81 GLU A N 1
ATOM 628 C CA . GLU A 1 81 ? -11.133 -17.422 -7.02 1 98.56 81 GLU A CA 1
ATOM 629 C C . GLU A 1 81 ? -9.688 -17.797 -6.703 1 98.56 81 GLU A C 1
ATOM 631 O O . GLU A 1 81 ? -8.922 -16.984 -6.188 1 98.56 81 GLU A O 1
ATOM 636 N N . LEU A 1 82 ? -9.352 -19.047 -6.918 1 98.75 82 LEU A N 1
ATOM 637 C CA . LEU A 1 82 ? -8 -19.531 -6.656 1 98.75 82 LEU A CA 1
ATOM 638 C C . LEU A 1 82 ? -7.199 -19.625 -7.953 1 98.75 82 LEU A C 1
ATOM 640 O O . LEU A 1 82 ? -7.625 -20.266 -8.906 1 98.75 82 LEU A O 1
ATOM 644 N N . GLU A 1 83 ? -6.078 -18.938 -7.977 1 98.69 83 GLU A N 1
ATOM 645 C CA . GLU A 1 83 ? -5.262 -18.891 -9.188 1 98.69 83 GLU A CA 1
ATOM 646 C C . GLU A 1 83 ? -3.799 -19.188 -8.875 1 98.69 83 GLU A C 1
ATOM 648 O O . GLU A 1 83 ? -3.285 -18.781 -7.832 1 98.69 83 GLU A O 1
ATOM 653 N N . THR A 1 84 ? -3.15 -19.953 -9.789 1 98.31 84 THR A N 1
ATOM 654 C CA . THR A 1 84 ? -1.712 -20.188 -9.758 1 98.31 84 THR A CA 1
ATOM 655 C C . THR A 1 84 ? -1.058 -19.734 -11.062 1 98.31 84 THR A C 1
ATOM 657 O O . THR A 1 84 ? -1.544 -20.062 -12.148 1 98.31 84 THR A O 1
ATOM 660 N N . VAL A 1 85 ? 0.027 -18.938 -10.93 1 97.81 85 VAL A N 1
ATOM 661 C CA . VAL A 1 85 ? 0.779 -18.516 -12.102 1 97.81 85 VAL A CA 1
ATOM 662 C C . VAL A 1 85 ? 2.264 -18.797 -11.898 1 97.81 85 VAL A C 1
ATOM 664 O O . VAL A 1 85 ? 2.715 -19 -10.773 1 97.81 85 VAL A O 1
ATOM 667 N N . VAL A 1 86 ? 3.033 -18.859 -13.023 1 96.19 86 VAL A N 1
ATOM 668 C CA . VAL A 1 86 ? 4.469 -19.109 -12.984 1 96.19 86 VAL A CA 1
ATOM 669 C C . VAL A 1 86 ? 5.23 -17.828 -13.359 1 96.19 86 VAL A C 1
ATOM 671 O O . VAL A 1 86 ? 4.844 -17.125 -14.289 1 96.19 86 VAL A O 1
ATOM 674 N N . GLY A 1 87 ? 6.281 -17.531 -12.625 1 96.19 87 GLY A N 1
ATOM 675 C CA . GLY A 1 87 ? 7.137 -16.391 -12.938 1 96.19 87 GLY A CA 1
ATOM 676 C C . GLY A 1 87 ? 7.828 -15.82 -11.711 1 96.19 87 GLY A C 1
ATOM 677 O O . GLY A 1 87 ? 7.789 -16.422 -10.633 1 96.19 87 GLY A O 1
ATOM 678 N N . ARG A 1 88 ? 8.594 -14.695 -11.945 1 96.12 88 ARG A N 1
ATOM 679 C CA . ARG A 1 88 ? 9.125 -13.961 -10.805 1 96.12 88 ARG A CA 1
ATOM 680 C C . ARG A 1 88 ? 8.008 -13.258 -10.039 1 96.12 88 ARG A C 1
ATOM 682 O O . ARG A 1 88 ? 7.188 -12.555 -10.633 1 96.12 88 ARG A O 1
ATOM 689 N N . PRO A 1 89 ? 7.969 -13.352 -8.82 1 97.19 89 PRO A N 1
ATOM 690 C CA . PRO A 1 89 ? 6.773 -13.008 -8.047 1 97.19 89 PRO A CA 1
ATOM 691 C C . PRO A 1 89 ? 6.285 -11.586 -8.328 1 97.19 89 PRO A C 1
ATOM 693 O O . PRO A 1 89 ? 5.137 -11.391 -8.727 1 97.19 89 PRO A O 1
ATOM 696 N N . ALA A 1 90 ? 7.094 -10.602 -8.195 1 97.94 90 ALA A N 1
ATOM 697 C CA . ALA A 1 90 ? 6.645 -9.219 -8.359 1 97.94 90 ALA A CA 1
ATOM 698 C C . ALA A 1 90 ? 6.129 -8.977 -9.781 1 97.94 90 ALA A C 1
ATOM 700 O O . ALA A 1 90 ? 5.055 -8.406 -9.969 1 97.94 90 ALA A O 1
ATOM 701 N N . ARG A 1 91 ? 6.875 -9.43 -10.734 1 98.12 91 ARG A N 1
ATOM 702 C CA . ARG A 1 91 ? 6.488 -9.258 -12.125 1 98.12 91 ARG A CA 1
ATOM 703 C C . ARG A 1 91 ? 5.191 -10 -12.43 1 98.12 91 ARG A C 1
ATOM 705 O O . ARG A 1 91 ? 4.297 -9.461 -13.086 1 98.12 91 ARG A O 1
ATOM 712 N N . ALA A 1 92 ? 5.113 -11.203 -11.992 1 98.56 92 ALA A N 1
ATOM 713 C CA . ALA A 1 92 ? 3.941 -12.039 -12.25 1 98.56 92 ALA A CA 1
ATOM 714 C C . ALA A 1 92 ? 2.688 -11.422 -11.641 1 98.56 92 ALA A C 1
ATOM 716 O O . ALA A 1 92 ? 1.614 -11.445 -12.25 1 98.56 92 ALA A O 1
ATOM 717 N N . ILE A 1 93 ? 2.793 -10.867 -10.469 1 98.81 93 ILE A N 1
ATOM 718 C CA . ILE A 1 93 ? 1.657 -10.242 -9.797 1 98.81 93 ILE A CA 1
ATOM 719 C C . ILE A 1 93 ? 1.189 -9.031 -10.609 1 98.81 93 ILE A C 1
ATOM 721 O O . ILE A 1 93 ? -0.002 -8.891 -10.898 1 98.81 93 ILE A O 1
ATOM 725 N N . VAL A 1 94 ? 2.113 -8.195 -11.023 1 98.75 94 VAL A N 1
ATOM 726 C CA . VAL A 1 94 ? 1.768 -6.984 -11.758 1 98.75 94 VAL A CA 1
ATOM 727 C C . VAL A 1 94 ? 1.162 -7.355 -13.109 1 98.75 94 VAL A C 1
ATOM 729 O O . VAL A 1 94 ? 0.18 -6.75 -13.547 1 98.75 94 VAL A O 1
ATOM 732 N N . GLU A 1 95 ? 1.741 -8.312 -13.758 1 98.75 95 GLU A N 1
ATOM 733 C CA . GLU A 1 95 ? 1.21 -8.781 -15.039 1 98.75 95 GLU A CA 1
ATOM 734 C C . GLU A 1 95 ? -0.201 -9.336 -14.875 1 98.75 95 GLU A C 1
ATOM 736 O O . GLU A 1 95 ? -1.076 -9.078 -15.703 1 98.75 95 GLU A O 1
ATOM 741 N N . TYR A 1 96 ? -0.386 -10.102 -13.812 1 98.81 96 TYR A N 1
ATOM 742 C CA . TYR A 1 96 ? -1.714 -10.648 -13.555 1 98.81 96 TYR A CA 1
ATOM 743 C C . TYR A 1 96 ? -2.74 -9.531 -13.383 1 98.81 96 TYR A C 1
ATOM 745 O O . TYR A 1 96 ? -3.85 -9.617 -13.914 1 98.81 96 TYR A O 1
ATOM 753 N N . VAL A 1 97 ? -2.381 -8.508 -12.633 1 98.69 97 VAL A N 1
ATOM 754 C CA . VAL A 1 97 ? -3.25 -7.359 -12.375 1 98.69 97 VAL A CA 1
ATOM 755 C C . VAL A 1 97 ? -3.637 -6.703 -13.703 1 98.69 97 VAL A C 1
ATOM 757 O O . VAL A 1 97 ? -4.812 -6.426 -13.945 1 98.69 97 VAL A O 1
ATOM 760 N N . ASP A 1 98 ? -2.707 -6.547 -14.531 1 97.38 98 ASP A N 1
ATOM 761 C CA . ASP A 1 98 ? -2.904 -5.883 -15.82 1 97.38 98 ASP A CA 1
ATOM 762 C C . ASP A 1 98 ? -3.791 -6.719 -16.734 1 97.38 98 ASP A C 1
ATOM 764 O O . ASP A 1 98 ? -4.621 -6.176 -17.469 1 97.38 98 ASP A O 1
ATOM 768 N N . GLU A 1 99 ? -3.658 -7.961 -16.672 1 98.19 99 GLU A N 1
ATOM 769 C CA . GLU A 1 99 ? -4.258 -8.852 -17.656 1 98.19 99 GLU A CA 1
ATOM 770 C C . GLU A 1 99 ? -5.633 -9.336 -17.219 1 98.19 99 GLU A C 1
ATOM 772 O O . GLU A 1 99 ? -6.391 -9.891 -18.016 1 98.19 99 GLU A O 1
ATOM 777 N N . ASN A 1 100 ? -6.004 -9.172 -15.969 1 98.19 100 ASN A N 1
ATOM 778 C CA . ASN A 1 100 ? -7.211 -9.828 -15.469 1 98.19 100 ASN A CA 1
ATOM 779 C C . ASN A 1 100 ? -8.164 -8.828 -14.828 1 98.19 100 ASN A C 1
ATOM 781 O O . ASN A 1 100 ? -8.961 -9.188 -13.961 1 98.19 100 ASN A O 1
ATOM 785 N N . ASP A 1 101 ? -8.141 -7.543 -15.141 1 96.75 101 ASP A N 1
ATOM 786 C CA . ASP A 1 101 ? -9.055 -6.484 -14.719 1 96.75 101 ASP A CA 1
ATOM 787 C C . ASP A 1 101 ? -9.125 -6.379 -13.203 1 96.75 101 ASP A C 1
ATOM 789 O O . ASP A 1 101 ? -10.211 -6.316 -12.625 1 96.75 101 ASP A O 1
ATOM 793 N N . ILE A 1 102 ? -8.062 -6.508 -12.539 1 98.62 102 ILE A N 1
ATOM 794 C CA . ILE A 1 102 ? -7.969 -6.352 -11.094 1 98.62 102 ILE A CA 1
ATOM 795 C C . ILE A 1 102 ? -8.078 -4.875 -10.727 1 98.62 102 ILE A C 1
ATOM 797 O O . ILE A 1 102 ? -7.488 -4.016 -11.383 1 98.62 102 ILE A O 1
ATOM 801 N N . ASP A 1 103 ? -8.812 -4.613 -9.656 1 98.19 103 ASP A N 1
ATOM 802 C CA . ASP A 1 103 ? -9.039 -3.232 -9.242 1 98.19 103 ASP A CA 1
ATOM 803 C C . ASP A 1 103 ? -8.156 -2.859 -8.062 1 98.19 103 ASP A C 1
ATOM 805 O O . ASP A 1 103 ? -7.973 -1.677 -7.762 1 98.19 103 ASP A O 1
ATOM 809 N N . HIS A 1 104 ? -7.684 -3.836 -7.371 1 98.62 104 HIS A N 1
ATOM 810 C CA . HIS A 1 104 ? -6.977 -3.594 -6.117 1 98.62 104 HIS A CA 1
ATOM 811 C C . HIS A 1 104 ? -6.098 -4.781 -5.742 1 98.62 104 HIS A C 1
ATOM 813 O O . HIS A 1 104 ? -6.4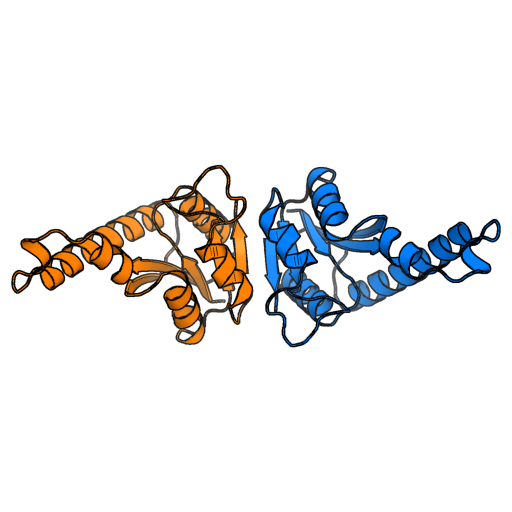77 -5.934 -5.957 1 98.62 104 HIS A O 1
ATOM 819 N N . VAL A 1 105 ? -4.93 -4.508 -5.199 1 98.94 105 VAL A N 1
ATOM 820 C CA . VAL A 1 105 ? -4.059 -5.535 -4.629 1 98.94 105 VAL A CA 1
ATOM 821 C C . VAL A 1 105 ? -4.02 -5.395 -3.109 1 98.94 105 VAL A C 1
ATOM 823 O O . VAL A 1 105 ? -3.857 -4.289 -2.584 1 98.94 105 VAL A O 1
ATOM 826 N N . VAL A 1 106 ? -4.199 -6.449 -2.402 1 98.88 106 VAL A N 1
ATOM 827 C CA . VAL A 1 106 ? -3.971 -6.52 -0.962 1 98.88 106 VAL A CA 1
ATOM 828 C C . VAL A 1 106 ? -2.893 -7.555 -0.658 1 98.88 106 VAL A C 1
ATOM 830 O O . VAL A 1 106 ? -3.047 -8.734 -0.986 1 98.88 106 VAL A O 1
ATOM 833 N N . MET A 1 107 ? -1.778 -7.113 -0.032 1 98.81 107 MET A N 1
ATOM 834 C CA . MET A 1 107 ? -0.692 -8.07 0.159 1 98.81 107 MET A CA 1
ATOM 835 C C . MET A 1 107 ? 0.039 -7.812 1.472 1 98.81 107 MET A C 1
ATOM 837 O O . MET A 1 107 ? -0.077 -6.727 2.047 1 98.81 107 MET A O 1
ATOM 841 N N . GLY A 1 108 ? 0.681 -8.844 1.925 1 98 108 GLY A N 1
ATOM 842 C CA . GLY A 1 108 ? 1.531 -8.68 3.094 1 98 108 GLY A CA 1
ATOM 843 C C . GLY A 1 108 ? 2.793 -7.891 2.811 1 98 108 GLY A C 1
ATOM 844 O O . GLY A 1 108 ? 3.26 -7.844 1.669 1 98 108 GLY A O 1
ATOM 845 N N . SER A 1 109 ? 3.391 -7.375 3.865 1 96.06 109 SER A N 1
ATOM 846 C CA . SER A 1 109 ? 4.605 -6.578 3.746 1 96.06 109 SER A CA 1
ATOM 847 C C . SER A 1 109 ? 5.828 -7.461 3.525 1 96.06 109 SER A C 1
ATOM 849 O O . SER A 1 109 ? 6.867 -6.992 3.057 1 96.06 109 SER A O 1
ATOM 851 N N . HIS A 1 110 ? 5.652 -8.727 4.012 1 94.69 110 HIS A N 1
ATOM 852 C CA . HIS A 1 110 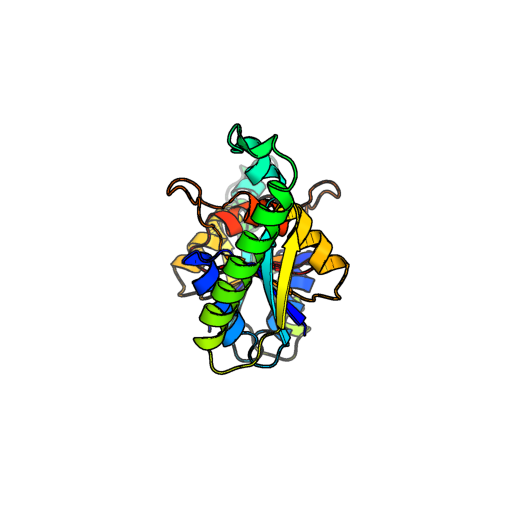? 6.723 -9.711 3.875 1 94.69 110 HIS A CA 1
ATOM 853 C C . HIS A 1 110 ? 6.172 -11.07 3.48 1 94.69 110 HIS A C 1
ATOM 855 O O . HIS A 1 110 ? 4.965 -11.305 3.561 1 94.69 110 HIS A O 1
ATOM 861 N N . GLY A 1 111 ? 7.141 -11.859 2.957 1 92.62 111 GLY A N 1
ATOM 862 C CA . GLY A 1 111 ? 6.777 -13.211 2.586 1 92.62 111 GLY A CA 1
ATOM 863 C C . GLY A 1 111 ? 7.516 -14.273 3.387 1 92.62 111 GLY A C 1
ATOM 864 O O . GLY A 1 111 ? 7.891 -14.039 4.535 1 92.62 111 GLY A O 1
ATOM 865 N N . ARG A 1 112 ? 7.609 -15.414 2.783 1 86.5 112 ARG A N 1
ATOM 866 C CA . ARG A 1 112 ? 8.117 -16.609 3.443 1 86.5 112 ARG A CA 1
ATOM 867 C C . ARG A 1 112 ? 9.562 -16.438 3.873 1 86.5 112 ARG A C 1
ATOM 869 O O . ARG A 1 112 ? 10.008 -17.031 4.855 1 86.5 112 ARG A O 1
ATOM 876 N N . ASP A 1 113 ? 10.188 -15.641 3.088 1 76 113 ASP A N 1
ATOM 877 C CA . ASP A 1 113 ? 11.617 -15.5 3.367 1 76 113 ASP A CA 1
ATOM 878 C C . ASP A 1 113 ? 11.891 -14.281 4.238 1 76 113 ASP A C 1
ATOM 880 O O . ASP A 1 113 ? 13.039 -13.852 4.367 1 76 113 ASP A O 1
ATOM 884 N N . GLY A 1 114 ? 10.875 -13.766 4.75 1 66.12 114 GLY A N 1
ATOM 885 C CA . GLY A 1 114 ? 11.047 -12.469 5.383 1 66.12 114 GLY A CA 1
ATOM 886 C C . GLY A 1 114 ? 12.008 -12.5 6.562 1 66.12 114 GLY A C 1
ATOM 887 O O . GLY A 1 114 ? 12.062 -13.492 7.289 1 66.12 114 GLY A O 1
ATOM 888 N N . ILE A 1 115 ? 13.055 -11.703 6.352 1 67.25 115 ILE A N 1
ATOM 889 C CA . ILE A 1 115 ? 14.062 -11.484 7.387 1 67.25 115 ILE A CA 1
ATOM 890 C C . ILE A 1 115 ? 13.609 -10.359 8.32 1 67.25 115 ILE A C 1
ATOM 892 O O . ILE A 1 115 ? 13.062 -9.352 7.863 1 67.25 115 ILE A O 1
ATOM 896 N N . THR A 1 116 ? 13.742 -10.477 9.516 1 66.44 116 THR A N 1
ATOM 897 C CA . THR A 1 116 ? 13.289 -9.594 10.586 1 66.44 116 THR A CA 1
ATOM 898 C C . THR A 1 116 ? 13.758 -8.164 10.344 1 66.44 116 THR A C 1
ATOM 900 O O . THR A 1 116 ? 13.109 -7.203 10.766 1 66.44 116 THR A O 1
ATOM 903 N N . ARG A 1 117 ? 14.789 -7.941 9.516 1 75.44 117 ARG A N 1
ATOM 904 C CA . ARG A 1 117 ? 15.422 -6.625 9.469 1 75.44 117 ARG A CA 1
ATOM 905 C C . ARG A 1 117 ? 14.828 -5.773 8.352 1 75.44 117 ARG A C 1
ATOM 907 O O . ARG A 1 117 ? 15.062 -4.566 8.289 1 75.44 117 ARG A O 1
ATOM 914 N N . VAL A 1 118 ? 14.148 -6.535 7.609 1 80.88 118 VAL A N 1
ATOM 915 C CA . VAL A 1 118 ? 13.648 -5.746 6.484 1 80.88 118 VAL A CA 1
ATOM 916 C C . VAL A 1 118 ? 12.273 -5.18 6.824 1 80.88 118 VAL A C 1
ATOM 918 O O . VAL A 1 118 ? 11.398 -5.898 7.316 1 80.88 118 VAL A O 1
ATOM 921 N N . LEU A 1 119 ? 12.086 -3.92 6.555 1 88.75 119 LEU A N 1
ATOM 922 C CA . LEU A 1 119 ? 10.82 -3.258 6.879 1 88.75 119 LEU A CA 1
ATOM 923 C C . LEU A 1 119 ? 9.758 -3.584 5.844 1 88.75 119 LEU A C 1
ATOM 925 O O . LEU A 1 119 ? 8.562 -3.592 6.152 1 88.75 119 LEU A O 1
ATOM 929 N N . LEU A 1 120 ? 10.211 -3.818 4.637 1 95.19 120 LEU A N 1
ATOM 930 C CA . LEU A 1 120 ? 9.328 -4.16 3.529 1 95.19 120 LEU A CA 1
ATOM 931 C C . LEU A 1 120 ? 9.992 -5.164 2.594 1 95.19 120 LEU A C 1
ATOM 933 O O . LEU A 1 120 ? 11.133 -4.953 2.162 1 95.19 120 LEU A O 1
ATOM 937 N N . GLY A 1 121 ? 9.328 -6.215 2.365 1 95.56 121 GLY A N 1
ATOM 938 C CA . GLY A 1 121 ? 9.875 -7.219 1.466 1 95.56 121 GLY A CA 1
ATOM 939 C C . GLY A 1 121 ? 10.062 -6.711 0.049 1 95.56 121 GLY A C 1
ATOM 940 O O . GLY A 1 121 ? 9.359 -5.801 -0.389 1 95.56 121 GLY A O 1
ATOM 941 N N . SER A 1 122 ? 10.922 -7.391 -0.673 1 94.56 122 SER A N 1
ATOM 942 C CA . SER A 1 122 ? 11.297 -6.953 -2.014 1 94.56 122 SER A CA 1
ATOM 943 C C . SER A 1 122 ? 10.125 -7.066 -2.98 1 94.56 122 SER A C 1
ATOM 945 O O . SER A 1 122 ? 9.953 -6.215 -3.857 1 94.56 122 SER A O 1
ATOM 947 N N . VAL A 1 123 ? 9.305 -8.086 -2.859 1 96.62 123 VAL A N 1
ATOM 948 C CA . VAL A 1 123 ? 8.164 -8.25 -3.75 1 96.62 123 VAL A CA 1
ATOM 949 C C . VAL A 1 123 ? 7.117 -7.18 -3.459 1 96.62 123 VAL A C 1
ATOM 951 O O . VAL A 1 123 ? 6.609 -6.531 -4.379 1 96.62 123 VAL A O 1
ATOM 954 N N . ALA A 1 124 ? 6.789 -7.012 -2.211 1 97.75 124 ALA A N 1
ATOM 955 C CA . ALA A 1 124 ? 5.848 -5.965 -1.833 1 97.75 124 ALA A CA 1
ATOM 956 C C . ALA A 1 124 ? 6.312 -4.602 -2.336 1 97.75 124 ALA A C 1
ATOM 958 O O . ALA A 1 124 ? 5.523 -3.834 -2.893 1 97.75 124 ALA A O 1
ATOM 959 N N . GLU A 1 125 ? 7.562 -4.309 -2.156 1 96.88 125 GLU A N 1
ATOM 960 C CA . GLU A 1 125 ? 8.117 -3.035 -2.611 1 96.88 125 GLU A CA 1
ATOM 961 C C . GLU A 1 125 ? 7.938 -2.865 -4.117 1 96.88 125 GLU A C 1
ATOM 963 O O . GLU A 1 125 ? 7.492 -1.812 -4.582 1 96.88 125 GLU A O 1
ATOM 968 N N . ALA A 1 126 ? 8.289 -3.85 -4.816 1 97.56 126 ALA A N 1
ATOM 969 C CA . ALA A 1 126 ? 8.195 -3.797 -6.273 1 97.56 126 ALA A CA 1
ATOM 970 C C . ALA A 1 126 ? 6.75 -3.631 -6.727 1 97.56 126 ALA A C 1
ATOM 972 O O . ALA A 1 126 ? 6.465 -2.854 -7.645 1 97.56 126 ALA A O 1
ATOM 973 N N . VAL A 1 127 ? 5.844 -4.34 -6.102 1 98.62 127 VAL A N 1
ATOM 974 C CA . VAL A 1 127 ? 4.441 -4.27 -6.496 1 98.62 127 VAL A CA 1
ATOM 975 C C . VAL A 1 127 ? 3.881 -2.887 -6.172 1 98.62 127 VAL A C 1
ATOM 977 O O . VAL A 1 127 ? 3.184 -2.285 -6.992 1 98.62 127 VAL A O 1
ATOM 980 N N . VAL A 1 128 ? 4.191 -2.359 -5.051 1 98.44 128 VAL A N 1
ATOM 981 C CA . VAL A 1 128 ? 3.729 -1.025 -4.688 1 98.44 128 VAL A CA 1
ATOM 982 C C . VAL A 1 128 ? 4.234 -0.007 -5.707 1 98.44 128 VAL A C 1
ATOM 984 O O . VAL A 1 128 ? 3.494 0.893 -6.113 1 98.44 128 VAL A O 1
ATOM 987 N N . ARG A 1 129 ? 5.43 -0.177 -6.145 1 97.25 129 ARG A N 1
ATOM 988 C CA . ARG A 1 129 ? 6.051 0.765 -7.066 1 97.25 129 ARG A CA 1
ATOM 989 C C . ARG A 1 129 ? 5.449 0.645 -8.461 1 97.25 129 ARG A C 1
ATOM 991 O O . ARG A 1 129 ? 5.277 1.647 -9.164 1 97.25 129 ARG A O 1
ATOM 998 N N . ARG A 1 130 ? 4.988 -0.563 -8.812 1 97.44 130 ARG A N 1
ATOM 999 C CA . ARG A 1 130 ? 4.777 -0.782 -10.242 1 97.44 130 ARG A CA 1
ATOM 1000 C C . ARG A 1 130 ? 3.307 -1.054 -10.539 1 97.44 130 ARG A C 1
ATOM 1002 O O . ARG A 1 130 ? 2.887 -1.021 -11.695 1 97.44 130 ARG A O 1
ATOM 1009 N N . SER A 1 131 ? 2.586 -1.397 -9.539 1 98.19 131 SER A N 1
ATOM 1010 C CA . SER A 1 131 ? 1.188 -1.751 -9.773 1 98.19 131 SER A CA 1
ATOM 1011 C C . SER A 1 131 ? 0.437 -0.615 -10.461 1 98.19 131 SER A C 1
ATOM 1013 O O . SER A 1 131 ? 0.595 0.551 -10.094 1 98.19 131 SER A O 1
ATOM 1015 N N . PRO A 1 132 ? -0.431 -0.942 -11.445 1 97.06 132 PRO A N 1
ATOM 1016 C CA . PRO A 1 132 ? -1.262 0.081 -12.078 1 97.06 132 PRO A CA 1
ATOM 1017 C C . PRO A 1 132 ? -2.516 0.411 -11.273 1 97.06 132 PRO A C 1
ATOM 1019 O O . PRO A 1 132 ? -3.268 1.317 -11.641 1 97.06 132 PRO A O 1
ATOM 1022 N N . VAL A 1 133 ? -2.789 -0.348 -10.227 1 98.19 133 VAL A N 1
ATOM 1023 C CA . VAL A 1 133 ? -3.971 -0.16 -9.391 1 98.19 133 VAL A CA 1
ATOM 1024 C C . VAL A 1 133 ? -3.551 0.063 -7.938 1 98.19 133 VAL A C 1
ATOM 1026 O O . VAL A 1 133 ? -2.393 -0.166 -7.582 1 98.19 133 VAL A O 1
ATOM 1029 N N . PRO A 1 134 ? -4.457 0.48 -7.078 1 98.69 134 PRO A N 1
ATOM 1030 C CA . PRO A 1 134 ? -4.117 0.67 -5.664 1 98.69 134 PRO A CA 1
ATOM 1031 C C . PRO A 1 134 ? -3.613 -0.608 -5 1 98.69 134 PRO A C 1
ATOM 1033 O O . PRO A 1 134 ? -4.078 -1.703 -5.328 1 98.69 134 PRO A O 1
ATOM 1036 N N . VAL A 1 135 ? -2.658 -0.439 -4.098 1 98.88 135 VAL A N 1
ATOM 1037 C CA . VAL A 1 135 ? -2.094 -1.557 -3.348 1 98.88 135 VAL A CA 1
ATOM 1038 C C . VAL A 1 135 ? -2.223 -1.293 -1.85 1 98.88 135 VAL A C 1
ATOM 1040 O O . VAL A 1 135 ? -1.825 -0.231 -1.363 1 98.88 135 VAL A O 1
ATOM 1043 N N . THR A 1 136 ? -2.818 -2.205 -1.166 1 98.88 136 THR A N 1
ATOM 1044 C CA . THR A 1 136 ? -2.797 -2.207 0.293 1 98.88 136 THR A CA 1
ATOM 1045 C C . THR A 1 136 ? -1.714 -3.146 0.816 1 98.88 136 THR A C 1
ATOM 1047 O O . THR A 1 136 ? -1.707 -4.336 0.493 1 98.88 136 THR A O 1
ATOM 1050 N N . VAL A 1 137 ? -0.838 -2.602 1.565 1 98.81 137 VAL A N 1
ATOM 1051 C CA . VAL A 1 137 ? 0.178 -3.395 2.248 1 98.81 137 VAL A CA 1
ATOM 1052 C C . VAL A 1 137 ? -0.229 -3.613 3.705 1 98.81 137 VAL A C 1
ATOM 1054 O O . VAL A 1 137 ? -0.413 -2.652 4.453 1 98.81 137 VAL A O 1
ATOM 1057 N N . VAL A 1 138 ? -0.337 -4.863 4.082 1 98.31 138 VAL A N 1
ATOM 1058 C CA . VAL A 1 138 ? -0.807 -5.262 5.402 1 98.31 138 VAL A CA 1
ATOM 1059 C C . VAL A 1 138 ? 0.366 -5.773 6.234 1 98.31 138 VAL A C 1
ATOM 1061 O O . VAL A 1 138 ? 1.267 -6.434 5.711 1 98.31 138 VAL A O 1
ATOM 1064 N N . ARG A 1 139 ? 0.314 -5.449 7.574 1 90.62 139 ARG A N 1
ATOM 1065 C CA . ARG A 1 139 ? 1.398 -5.898 8.438 1 90.62 139 ARG A CA 1
ATOM 1066 C C . ARG A 1 139 ? 0.855 -6.473 9.742 1 90.62 139 ARG A C 1
ATOM 1068 O O . ARG A 1 139 ? -0.254 -6.137 10.164 1 90.62 139 ARG A O 1
ATOM 1075 N N . MET B 1 1 ? -13.773 1.778 11.695 1 94.19 1 MET B N 1
ATOM 1076 C CA . MET B 1 1 ? -12.328 1.988 11.688 1 94.19 1 MET B CA 1
ATOM 1077 C C . MET B 1 1 ? -11.992 3.463 11.484 1 94.19 1 MET B C 1
ATOM 1079 O O . MET B 1 1 ? -12.852 4.25 11.086 1 94.19 1 MET B O 1
ATOM 1083 N N . ARG B 1 2 ? -10.781 3.889 11.891 1 98.06 2 ARG B N 1
ATOM 1084 C CA . ARG B 1 2 ? -10.258 5.234 11.664 1 98.06 2 ARG B CA 1
ATOM 1085 C C . ARG B 1 2 ? -9.18 5.227 10.578 1 98.06 2 ARG B C 1
ATOM 1087 O O . ARG B 1 2 ? -8.172 4.539 10.711 1 98.06 2 ARG B O 1
ATOM 1094 N N . VAL B 1 3 ? -9.422 5.973 9.555 1 98.62 3 VAL B N 1
ATOM 1095 C CA . VAL B 1 3 ? -8.562 6.023 8.375 1 98.62 3 VAL B CA 1
ATOM 1096 C C . VAL B 1 3 ? -7.961 7.422 8.234 1 98.62 3 VAL B C 1
ATOM 1098 O O . VAL B 1 3 ? -8.664 8.422 8.398 1 98.62 3 VAL B O 1
ATOM 1101 N N . VAL B 1 4 ? -6.672 7.449 7.977 1 98.94 4 VAL B N 1
ATOM 1102 C CA . VAL B 1 4 ? -6.074 8.758 7.723 1 98.94 4 VAL B CA 1
ATOM 1103 C C . VAL B 1 4 ? -5.672 8.867 6.254 1 98.94 4 VAL B C 1
ATOM 1105 O O . VAL B 1 4 ? -5.164 7.906 5.668 1 98.94 4 VAL B O 1
ATOM 1108 N N . VAL B 1 5 ? -5.945 9.984 5.66 1 98.94 5 VAL B N 1
ATOM 1109 C CA . VAL B 1 5 ? -5.559 10.336 4.301 1 98.94 5 VAL B CA 1
ATOM 1110 C C . VAL B 1 5 ? -4.637 11.555 4.32 1 98.94 5 VAL B C 1
ATOM 1112 O O . VAL B 1 5 ? -5.102 12.688 4.453 1 98.94 5 VAL B O 1
ATOM 1115 N N . PRO B 1 6 ? -3.336 11.297 4.23 1 98.94 6 PRO B N 1
ATOM 1116 C CA . PRO B 1 6 ? -2.469 12.453 4.008 1 98.94 6 PRO B CA 1
ATOM 1117 C C . PRO B 1 6 ? -2.83 13.227 2.742 1 98.94 6 PRO B C 1
ATOM 1119 O O . PRO B 1 6 ? -3.027 12.625 1.684 1 98.94 6 PRO B O 1
ATOM 1122 N N . TYR B 1 7 ? -2.957 14.555 2.881 1 98.62 7 TYR B N 1
ATOM 1123 C CA . TYR B 1 7 ? -3.486 15.383 1.797 1 98.62 7 TYR B CA 1
ATOM 1124 C C . TYR B 1 7 ? -2.641 16.625 1.601 1 98.62 7 TYR B C 1
ATOM 1126 O O . TYR B 1 7 ? -2.586 17.5 2.48 1 98.62 7 TYR B O 1
ATOM 1134 N N . ASP B 1 8 ? -2.002 16.719 0.46 1 97 8 ASP B N 1
ATOM 1135 C CA . ASP B 1 8 ? -1.112 17.844 0.237 1 97 8 ASP B CA 1
ATOM 1136 C C . ASP B 1 8 ? -1.606 18.719 -0.919 1 97 8 ASP B C 1
ATOM 1138 O O . ASP B 1 8 ? -0.865 19.547 -1.433 1 97 8 ASP B O 1
ATOM 1142 N N . GLY B 1 9 ? -2.848 18.453 -1.372 1 96.19 9 GLY B N 1
ATOM 1143 C CA . GLY B 1 9 ? -3.457 19.266 -2.416 1 96.19 9 GLY B CA 1
ATOM 1144 C C . GLY B 1 9 ? -3.156 18.766 -3.814 1 96.19 9 GLY B C 1
ATOM 1145 O O . GLY B 1 9 ? -3.66 19.297 -4.797 1 96.19 9 GLY B O 1
ATOM 1146 N N . SER B 1 10 ? -2.352 17.75 -3.939 1 95.81 10 SER B N 1
ATOM 1147 C CA . SER B 1 10 ? -2.02 17.188 -5.246 1 95.81 10 SER B CA 1
ATOM 1148 C C . SER B 1 10 ? -3.182 16.375 -5.809 1 95.81 10 SER B C 1
ATOM 1150 O O . SER B 1 10 ? -4.105 16.016 -5.078 1 95.81 10 SER B O 1
ATOM 1152 N N . GLU B 1 11 ? -3.133 16.141 -7.094 1 95.06 11 GLU B N 1
ATOM 1153 C CA . GLU B 1 11 ? -4.121 15.297 -7.758 1 95.06 11 GLU B CA 1
ATOM 1154 C C . GLU B 1 11 ? -4.125 13.883 -7.172 1 95.06 11 GLU B C 1
ATOM 1156 O O . GLU B 1 11 ? -5.184 13.273 -7.02 1 95.06 11 GLU B O 1
ATOM 1161 N N . GLN B 1 12 ? -2.967 13.398 -6.812 1 95.94 12 GLN B N 1
ATOM 1162 C CA . GLN B 1 12 ? -2.871 12.055 -6.266 1 95.94 12 GLN B CA 1
ATOM 1163 C C . GLN B 1 12 ? -3.482 11.984 -4.867 1 95.94 12 GLN B C 1
ATOM 1165 O O . GLN B 1 12 ? -4.051 10.961 -4.48 1 95.94 12 GLN B O 1
ATOM 1170 N N . ALA B 1 13 ? -3.258 13.055 -4.113 1 97.94 13 ALA B N 1
ATOM 1171 C CA . ALA B 1 13 ? -3.908 13.102 -2.805 1 97.94 13 ALA B CA 1
ATOM 1172 C C . ALA B 1 13 ? -5.426 13.117 -2.947 1 97.94 13 ALA B C 1
ATOM 1174 O O . ALA B 1 13 ? -6.133 12.469 -2.166 1 97.94 13 ALA B O 1
ATOM 1175 N N . ALA B 1 14 ? -5.914 13.836 -3.951 1 97.88 14 ALA B N 1
ATOM 1176 C CA . ALA B 1 14 ? -7.352 13.859 -4.211 1 97.88 14 ALA B CA 1
ATOM 1177 C C . ALA B 1 14 ? -7.867 12.484 -4.609 1 97.88 14 ALA B C 1
ATOM 1179 O O . ALA B 1 14 ? -8.945 12.062 -4.176 1 97.88 14 ALA B O 1
ATOM 1180 N N . GLU B 1 15 ? -7.145 11.789 -5.426 1 97.69 15 GLU B N 1
ATOM 1181 C CA . GLU B 1 15 ? -7.508 10.43 -5.809 1 97.69 15 GLU B CA 1
ATOM 1182 C C . GLU B 1 15 ? -7.555 9.508 -4.594 1 97.69 15 GLU B C 1
ATOM 1184 O O . GLU B 1 15 ? -8.43 8.648 -4.492 1 97.69 15 GLU B O 1
ATOM 1189 N N . ALA B 1 16 ? -6.566 9.664 -3.732 1 98.56 16 ALA B N 1
ATOM 1190 C CA . ALA B 1 16 ? -6.543 8.875 -2.504 1 98.56 16 ALA B CA 1
ATOM 1191 C C . ALA B 1 16 ? -7.77 9.156 -1.643 1 98.56 16 ALA B C 1
ATOM 1193 O O . ALA B 1 16 ? -8.352 8.242 -1.057 1 98.56 16 ALA B O 1
ATOM 1194 N N . LEU B 1 17 ? -8.125 10.422 -1.557 1 98.56 17 LEU B N 1
ATOM 1195 C CA . LEU B 1 17 ? -9.312 10.797 -0.803 1 98.56 17 LEU B CA 1
ATOM 1196 C C . LEU B 1 17 ? -10.562 10.18 -1.417 1 98.56 17 LEU B C 1
ATOM 1198 O O . LEU B 1 17 ? -11.398 9.625 -0.703 1 98.56 17 LEU B O 1
ATOM 1202 N N . ASP B 1 18 ? -10.695 10.258 -2.729 1 98 18 ASP B N 1
ATOM 1203 C CA . ASP B 1 18 ? -11.82 9.633 -3.422 1 98 18 ASP B CA 1
ATOM 1204 C C . ASP B 1 18 ? -11.875 8.133 -3.119 1 98 18 ASP B C 1
ATOM 1206 O O . ASP B 1 18 ? -12.953 7.59 -2.863 1 98 18 ASP B O 1
ATOM 1210 N N . HIS B 1 19 ? -10.758 7.512 -3.168 1 97.62 19 HIS B N 1
ATOM 1211 C CA . HIS B 1 19 ? -10.664 6.086 -2.869 1 97.62 19 HIS B CA 1
ATOM 1212 C C . HIS B 1 19 ? -11.125 5.789 -1.448 1 97.62 19 HIS B C 1
ATOM 1214 O O . HIS B 1 19 ? -11.906 4.855 -1.227 1 97.62 19 HIS B O 1
ATOM 1220 N N . ALA B 1 20 ? -10.578 6.551 -0.487 1 97.69 20 ALA B N 1
ATOM 1221 C CA . ALA B 1 20 ? -10.945 6.355 0.913 1 97.69 20 ALA B CA 1
ATOM 1222 C C . ALA B 1 20 ? -12.453 6.504 1.107 1 97.69 20 ALA B C 1
ATOM 1224 O O . ALA B 1 20 ? -13.07 5.707 1.816 1 97.69 20 ALA B O 1
ATOM 1225 N N . VAL B 1 21 ? -13.039 7.465 0.445 1 96.38 21 VAL B N 1
ATOM 1226 C CA . VAL B 1 21 ? -14.469 7.734 0.579 1 96.38 21 VAL B CA 1
ATOM 1227 C C . VAL B 1 21 ? -15.273 6.574 -0.012 1 96.38 21 VAL B C 1
ATOM 1229 O O . VAL B 1 21 ? -16.297 6.172 0.546 1 96.38 21 VAL B O 1
ATOM 1232 N N . SER B 1 22 ? -14.844 6.039 -1.089 1 93.81 22 SER B N 1
ATOM 1233 C CA . SER B 1 22 ? -15.555 4.984 -1.798 1 93.81 22 SER B CA 1
ATOM 1234 C C . SER B 1 22 ? -15.438 3.65 -1.071 1 93.81 22 SER B C 1
ATOM 1236 O O . SER B 1 22 ? -16.359 2.83 -1.112 1 93.81 22 SER B O 1
ATOM 1238 N N . HIS B 1 23 ? -14.344 3.426 -0.352 1 92.56 23 HIS B N 1
ATOM 1239 C CA . HIS B 1 23 ? -14.062 2.086 0.152 1 92.56 23 HIS B CA 1
ATOM 1240 C C . HIS B 1 23 ? -14.125 2.045 1.675 1 92.56 23 HIS B C 1
ATOM 1242 O O . HIS B 1 23 ? -14.062 0.969 2.275 1 92.56 23 HIS B O 1
ATOM 1248 N N . HIS B 1 24 ? -14.219 3.168 2.242 1 92.25 24 HIS B N 1
ATOM 1249 C CA . HIS B 1 24 ? -14.344 3.311 3.689 1 92.25 24 HIS B CA 1
ATOM 1250 C C . HIS B 1 24 ? -15.547 4.168 4.055 1 92.25 24 HIS B C 1
ATOM 1252 O O . HIS B 1 24 ? -15.438 5.09 4.863 1 92.25 24 HIS B O 1
ATOM 1258 N N . ALA B 1 25 ? -16.641 3.865 3.516 1 86.38 25 ALA B N 1
ATOM 1259 C CA . ALA B 1 25 ? -17.844 4.672 3.59 1 86.38 25 ALA B CA 1
ATOM 1260 C C . ALA B 1 25 ? -18.328 4.805 5.031 1 86.38 25 ALA B C 1
ATOM 1262 O O . ALA B 1 25 ? -18.828 5.859 5.434 1 86.38 25 ALA B O 1
ATOM 1263 N N . ASP B 1 26 ? -18.141 3.818 5.797 1 90.75 26 ASP B N 1
ATOM 1264 C CA . ASP B 1 26 ? -18.672 3.838 7.148 1 90.75 26 ASP B CA 1
ATOM 1265 C C . ASP B 1 26 ? -17.594 4.141 8.172 1 90.75 26 ASP B C 1
ATOM 1267 O O . ASP B 1 26 ? -17.844 4.148 9.383 1 90.75 26 ASP B O 1
ATOM 1271 N N . ASP B 1 27 ? -16.406 4.367 7.746 1 95.56 27 ASP B N 1
ATOM 1272 C CA . ASP B 1 27 ? -15.273 4.586 8.633 1 95.56 27 ASP B CA 1
ATOM 1273 C C . ASP B 1 27 ? -15.078 6.07 8.922 1 95.56 27 ASP B C 1
ATOM 1275 O O . ASP B 1 27 ? -15.578 6.922 8.188 1 95.56 27 ASP B O 1
ATOM 1279 N N . ASP B 1 28 ? -14.461 6.348 10.031 1 97.69 28 ASP B N 1
ATOM 1280 C CA . ASP B 1 28 ? -14 7.711 10.289 1 97.69 28 ASP B CA 1
ATOM 1281 C C . ASP B 1 28 ? -12.766 8.047 9.461 1 97.69 28 ASP B C 1
ATOM 1283 O O . ASP B 1 28 ? -11.781 7.297 9.477 1 97.69 28 ASP B O 1
ATOM 1287 N N . VAL B 1 29 ? -12.859 9.133 8.742 1 98.44 29 VAL B N 1
ATOM 1288 C CA . VAL B 1 29 ? -11.742 9.508 7.879 1 98.44 29 VAL B CA 1
ATOM 1289 C C . VAL B 1 29 ? -11.141 10.82 8.367 1 98.44 29 VAL B C 1
ATOM 1291 O O . VAL B 1 29 ? -11.852 11.812 8.539 1 98.44 29 VAL B O 1
ATOM 1294 N N . VAL B 1 30 ? -9.867 10.805 8.602 1 98.81 30 VAL B N 1
ATOM 1295 C CA . VAL B 1 30 ? -9.094 11.992 8.938 1 98.81 30 VAL B CA 1
ATOM 1296 C C . VAL B 1 30 ? -8.352 12.492 7.695 1 98.81 30 VAL B C 1
ATOM 1298 O O . VAL B 1 30 ? -7.617 11.742 7.055 1 98.81 30 VAL B O 1
ATOM 1301 N N . LEU B 1 31 ? -8.586 13.711 7.312 1 98.81 31 LEU B N 1
ATOM 1302 C CA . LEU B 1 31 ? -7.734 14.398 6.348 1 98.81 31 LEU B CA 1
ATOM 1303 C C . LEU B 1 31 ? -6.586 15.109 7.047 1 98.81 31 LEU B C 1
ATOM 1305 O O . LEU B 1 31 ? -6.812 15.984 7.887 1 98.81 31 LEU B O 1
ATOM 1309 N N . LEU B 1 32 ? -5.41 14.703 6.684 1 98.94 32 LEU B N 1
ATOM 1310 C CA . LEU B 1 32 ? -4.25 15.18 7.426 1 98.94 32 LEU B CA 1
ATOM 1311 C C . LEU B 1 32 ? -3.336 16 6.531 1 98.94 32 LEU B C 1
ATOM 1313 O O . LEU B 1 32 ? -2.912 15.547 5.469 1 98.94 32 LEU B O 1
ATOM 1317 N N . ARG B 1 33 ? -3.064 17.219 6.953 1 98.75 33 ARG B N 1
ATOM 1318 C CA . ARG B 1 33 ? -2.074 18.062 6.301 1 98.75 33 ARG B CA 1
ATOM 1319 C C . ARG B 1 33 ? -0.829 18.219 7.172 1 98.75 33 ARG B C 1
ATOM 1321 O O . ARG B 1 33 ? -0.93 18.531 8.359 1 98.75 33 ARG B O 1
ATOM 1328 N N . VAL B 1 34 ? 0.305 17.969 6.57 1 98.31 34 VAL B N 1
ATOM 1329 C CA . VAL B 1 34 ? 1.573 18.156 7.266 1 98.31 34 VAL B CA 1
ATOM 1330 C C . VAL B 1 34 ? 2.242 19.438 6.77 1 98.31 34 VAL B C 1
ATOM 1332 O O . VAL B 1 34 ? 2.439 19.625 5.566 1 98.31 34 VAL B O 1
ATOM 1335 N N . LEU B 1 35 ? 2.492 20.344 7.652 1 97.06 35 LEU B N 1
ATOM 1336 C CA . LEU B 1 35 ? 3.283 21.531 7.359 1 97.06 35 LEU B CA 1
ATOM 1337 C C . LEU B 1 35 ? 4.77 21.266 7.57 1 97.06 35 LEU B C 1
ATOM 1339 O O . LEU B 1 35 ? 5.211 21.031 8.703 1 97.06 35 LEU B O 1
ATOM 1343 N N . ASP B 1 36 ? 5.484 21.281 6.496 1 93.94 36 ASP B N 1
ATOM 1344 C CA . ASP B 1 36 ? 6.895 20.891 6.508 1 93.94 36 ASP B CA 1
ATOM 1345 C C . ASP B 1 36 ? 7.777 22.094 6.867 1 93.94 36 ASP B C 1
ATOM 1347 O O . ASP B 1 36 ? 8.289 22.781 5.98 1 93.94 36 ASP B O 1
ATOM 1351 N N . PHE B 1 37 ? 8.039 22.203 8.141 1 87.5 37 PHE B N 1
ATOM 1352 C CA . PHE B 1 37 ? 8.82 23.328 8.656 1 87.5 37 PHE B CA 1
ATOM 1353 C C . PHE B 1 37 ? 10.273 23.219 8.211 1 87.5 37 PHE B C 1
ATOM 1355 O O . PHE B 1 37 ? 10.922 24.234 7.965 1 87.5 37 PHE B O 1
ATOM 1362 N N . VAL B 1 38 ? 10.742 22.078 8.078 1 87.88 38 VAL B N 1
ATOM 1363 C CA . VAL B 1 38 ? 12.141 21.875 7.715 1 87.88 38 VAL B CA 1
ATOM 1364 C C . VAL B 1 38 ? 12.375 22.344 6.281 1 87.88 38 VAL B C 1
ATOM 1366 O O . VAL B 1 38 ? 13.297 23.109 6.016 1 87.88 38 VAL B O 1
ATOM 1369 N N . ASP B 1 39 ? 11.531 21.938 5.445 1 87.06 39 ASP B N 1
ATOM 1370 C CA . ASP B 1 39 ? 11.641 22.375 4.055 1 87.06 39 ASP B CA 1
ATOM 1371 C C . ASP B 1 39 ? 11.469 23.875 3.928 1 87.06 39 ASP B C 1
ATOM 1373 O O . ASP B 1 39 ? 12.164 24.531 3.143 1 87.06 39 ASP B O 1
ATOM 1377 N N . ALA B 1 40 ? 10.539 24.422 4.707 1 87.94 40 ALA B N 1
ATOM 1378 C CA . ALA B 1 40 ? 10.336 25.859 4.719 1 87.94 40 ALA B CA 1
ATOM 1379 C C . ALA B 1 40 ? 11.602 26.594 5.152 1 87.94 40 ALA B C 1
ATOM 1381 O O . ALA B 1 40 ? 11.914 27.672 4.633 1 87.94 40 ALA B O 1
ATOM 1382 N N . GLY B 1 41 ? 12.32 26.016 6.02 1 89.06 41 GLY B N 1
ATOM 1383 C CA . GLY B 1 41 ? 13.555 26.609 6.496 1 89.06 41 GLY B CA 1
ATOM 1384 C C . GLY B 1 41 ? 14.641 26.656 5.434 1 89.06 41 GLY B C 1
ATOM 1385 O O . GLY B 1 41 ? 15.352 27.656 5.32 1 89.06 41 GLY B O 1
ATOM 1386 N N . TYR B 1 42 ? 14.742 25.609 4.699 1 88.06 42 TYR B N 1
ATOM 1387 C CA . TYR B 1 42 ? 15.766 25.531 3.658 1 88.06 42 TYR B CA 1
ATOM 1388 C C . TYR B 1 42 ? 15.539 26.594 2.592 1 88.06 42 TYR B C 1
ATOM 1390 O O . TYR B 1 42 ? 16.5 27.141 2.035 1 88.06 42 TYR B O 1
ATOM 1398 N N . ASP B 1 43 ? 14.32 26.938 2.428 1 87.44 43 ASP B N 1
ATOM 1399 C CA . ASP B 1 43 ? 13.977 27.891 1.368 1 87.44 43 ASP B CA 1
ATOM 1400 C C . ASP B 1 43 ? 13.703 29.281 1.939 1 87.44 43 ASP B C 1
ATOM 1402 O O . ASP B 1 43 ? 13.148 30.141 1.253 1 87.44 43 ASP B O 1
ATOM 1406 N N . ALA B 1 44 ? 14.125 29.438 3.115 1 88.88 44 ALA B N 1
ATOM 1407 C CA . ALA B 1 44 ? 13.727 30.656 3.818 1 88.88 44 ALA B CA 1
ATOM 1408 C C . ALA B 1 44 ? 14.469 31.875 3.271 1 88.88 44 ALA B C 1
ATOM 1410 O O . ALA B 1 44 ? 15.68 31.828 3.043 1 88.88 44 ALA B O 1
ATOM 1411 N N . PRO B 1 45 ? 13.734 32.938 3.076 1 91.12 45 PRO B N 1
ATOM 1412 C CA . PRO B 1 45 ? 14.367 34.188 2.65 1 91.12 45 PRO B CA 1
ATOM 1413 C C . PRO B 1 45 ? 15.141 34.875 3.773 1 91.12 45 PRO B C 1
ATOM 1415 O O . PRO B 1 45 ? 15.039 34.469 4.934 1 91.12 45 PRO B O 1
ATOM 1418 N N . PRO B 1 46 ? 15.914 35.875 3.359 1 92.06 46 PRO B N 1
ATOM 1419 C CA . PRO B 1 46 ? 16.672 36.594 4.379 1 92.06 46 PRO B CA 1
ATOM 1420 C C . PRO B 1 46 ? 15.773 37.156 5.477 1 92.06 46 PRO B C 1
ATOM 1422 O O . PRO B 1 46 ? 16.203 37.281 6.633 1 92.06 46 PRO B O 1
ATOM 1425 N N . GLU B 1 47 ? 14.648 37.5 5.176 1 91.94 47 GLU B N 1
ATOM 1426 C CA . GLU B 1 47 ? 13.688 38.062 6.113 1 91.94 47 GLU B CA 1
ATOM 1427 C C . GLU B 1 47 ? 13.328 37.062 7.207 1 91.94 47 GLU B C 1
ATOM 1429 O O . GLU B 1 47 ? 12.766 37.438 8.242 1 91.94 47 GLU B O 1
ATOM 1434 N N . ALA B 1 48 ? 13.656 35.812 6.988 1 89.25 48 ALA B N 1
ATOM 1435 C CA . ALA B 1 48 ? 13.344 34.75 7.961 1 89.25 48 ALA B CA 1
ATOM 1436 C C . ALA B 1 48 ? 14.102 34.969 9.266 1 89.25 48 ALA B C 1
ATOM 1438 O O . ALA B 1 48 ? 13.734 34.406 10.305 1 89.25 48 ALA B O 1
ATOM 1439 N N . ALA B 1 49 ? 15.117 35.812 9.156 1 90.25 49 ALA B N 1
ATOM 1440 C CA . ALA B 1 49 ? 15.906 36.125 10.344 1 90.25 49 ALA B CA 1
ATOM 1441 C C . ALA B 1 49 ? 15.195 37.156 11.219 1 90.25 49 ALA B C 1
ATOM 1443 O O . ALA B 1 49 ? 15.586 37.375 12.375 1 90.25 49 ALA B O 1
ATOM 1444 N N . LEU B 1 50 ? 14.164 37.781 10.719 1 92.31 50 LEU B N 1
ATOM 1445 C CA . LEU B 1 50 ? 13.453 38.812 11.438 1 92.31 50 LEU B CA 1
ATOM 1446 C C . LEU B 1 50 ? 12.562 38.219 12.516 1 92.31 50 LEU B C 1
ATOM 1448 O O . LEU B 1 50 ? 11.961 37.156 12.312 1 92.31 50 LEU B O 1
ATOM 1452 N N . PRO B 1 51 ? 12.477 38.875 13.656 1 91.81 51 PRO B N 1
ATOM 1453 C CA . PRO B 1 51 ? 11.555 38.375 14.688 1 91.81 51 PRO B CA 1
ATOM 1454 C C . PRO B 1 51 ? 10.117 38.25 14.18 1 91.81 51 PRO B C 1
ATOM 1456 O O . PRO B 1 51 ? 9.641 39.125 13.445 1 91.81 51 PRO B O 1
ATOM 1459 N N . GLY B 1 52 ? 9.453 37.125 14.523 1 93.31 52 GLY B N 1
ATOM 1460 C CA . GLY B 1 52 ? 8.047 36.938 14.195 1 93.31 52 GLY B CA 1
ATOM 1461 C C . GLY B 1 52 ? 7.824 36.312 12.828 1 93.31 52 GLY B C 1
ATOM 1462 O O . GLY B 1 52 ? 6.699 35.969 12.477 1 93.31 52 GLY B O 1
ATOM 1463 N N . TYR B 1 53 ? 8.82 36.25 12.062 1 92.31 53 TYR B N 1
ATOM 1464 C CA . TYR B 1 53 ? 8.688 35.75 10.695 1 92.31 53 TYR B CA 1
ATOM 1465 C C . TYR B 1 53 ? 8.07 34.375 10.688 1 92.31 53 TYR B C 1
ATOM 1467 O O . TYR B 1 53 ? 7.109 34.094 9.961 1 92.31 53 TYR B O 1
ATOM 1475 N N . TRP B 1 54 ? 8.531 33.562 11.508 1 92.19 54 TRP B N 1
ATOM 1476 C CA . TRP B 1 54 ? 8.086 32.156 11.492 1 92.19 54 TRP B CA 1
ATOM 1477 C C . TRP B 1 54 ? 6.707 32.031 12.117 1 92.19 54 TRP B C 1
ATOM 1479 O O . TRP B 1 54 ? 5.934 31.125 11.734 1 92.19 54 TRP B O 1
ATOM 1489 N N . GLU B 1 55 ? 6.414 32.844 13.008 1 93.81 55 GLU B N 1
ATOM 1490 C CA . GLU B 1 55 ? 5.047 32.875 13.516 1 93.81 55 GLU B CA 1
ATOM 1491 C C . GLU B 1 55 ? 4.059 33.25 12.414 1 93.81 55 GLU B C 1
ATOM 1493 O O . GLU B 1 55 ? 2.988 32.625 12.305 1 93.81 55 GLU B O 1
ATOM 1498 N N . ASP B 1 56 ? 4.473 34.25 11.711 1 94 56 ASP B N 1
ATOM 1499 C CA . ASP B 1 56 ? 3.643 34.688 10.586 1 94 56 ASP B CA 1
ATOM 1500 C C . ASP B 1 56 ? 3.551 33.594 9.531 1 94 56 ASP B C 1
ATOM 1502 O O . ASP B 1 56 ? 2.475 33.344 8.984 1 94 56 ASP B O 1
ATOM 1506 N N . TRP B 1 57 ? 4.621 33 9.266 1 92.69 57 TRP B N 1
ATOM 1507 C CA . TRP B 1 57 ? 4.648 31.891 8.312 1 92.69 57 TRP B CA 1
ATOM 1508 C C . TRP B 1 57 ? 3.691 30.781 8.734 1 92.69 57 TRP B C 1
ATOM 1510 O O . TRP B 1 57 ? 2.906 30.281 7.918 1 92.69 57 TRP B O 1
ATOM 1520 N N . TYR B 1 58 ? 3.799 30.359 9.953 1 94.62 58 TYR B N 1
ATOM 1521 C CA . TYR B 1 58 ? 2.969 29.281 10.469 1 94.62 58 TYR B CA 1
ATOM 1522 C C . TYR B 1 58 ? 1.489 29.625 10.359 1 94.62 58 TYR B C 1
ATOM 1524 O O . TYR B 1 58 ? 0.685 28.797 9.914 1 94.62 58 TYR B O 1
ATOM 1532 N N . GLU B 1 59 ? 1.176 30.797 10.734 1 96.38 59 GLU B N 1
ATOM 1533 C CA . GLU B 1 59 ? -0.22 31.219 10.695 1 96.38 59 GLU B CA 1
ATOM 1534 C C . GLU B 1 59 ? -0.763 31.172 9.266 1 96.38 59 GLU B C 1
ATOM 1536 O O . GLU B 1 59 ? -1.885 30.719 9.039 1 96.38 59 GLU B O 1
ATOM 1541 N N . GLN B 1 60 ? 0.02 31.688 8.406 1 96.25 60 GLN B N 1
ATOM 1542 C CA . GLN B 1 60 ? -0.385 31.688 7.004 1 96.25 60 GLN B CA 1
ATOM 1543 C C . GLN B 1 60 ? -0.491 30.266 6.461 1 96.25 60 GLN B C 1
ATOM 1545 O O . GLN B 1 60 ? -1.47 29.922 5.793 1 96.25 60 GLN B O 1
ATOM 1550 N N . ALA B 1 61 ? 0.48 29.484 6.742 1 96 61 ALA B N 1
ATOM 1551 C CA . ALA B 1 61 ? 0.506 28.109 6.27 1 96 61 ALA B CA 1
ATOM 1552 C C . ALA B 1 61 ? -0.676 27.312 6.82 1 96 61 ALA B C 1
ATOM 1554 O O . ALA B 1 61 ? -1.302 26.531 6.098 1 96 61 ALA B O 1
ATOM 1555 N N . GLU B 1 62 ? -0.923 27.453 8.039 1 97.38 62 GLU B N 1
ATOM 1556 C CA . GLU B 1 62 ? -2.035 26.75 8.688 1 97.38 62 GLU B CA 1
ATOM 1557 C C . GLU B 1 62 ? -3.371 27.172 8.07 1 97.38 62 GLU B C 1
ATOM 1559 O O . GLU B 1 62 ? -4.223 26.312 7.805 1 97.38 62 GLU B O 1
ATOM 1564 N N . SER B 1 63 ? -3.498 28.469 7.914 1 98.06 63 SER B N 1
ATOM 1565 C CA . SER B 1 63 ? -4.727 28.984 7.312 1 98.06 63 SER B CA 1
ATOM 1566 C C . SER B 1 63 ? -4.93 28.406 5.91 1 98.06 63 SER B C 1
ATOM 1568 O O . SER B 1 63 ? -6.035 28 5.559 1 98.06 63 SER B O 1
ATOM 1570 N N . GLU B 1 64 ? -3.93 28.406 5.16 1 97.69 64 GLU B N 1
ATOM 1571 C CA . GLU B 1 64 ? -3.992 27.859 3.809 1 97.69 64 GLU B CA 1
ATOM 1572 C C . GLU B 1 64 ? -4.305 26.375 3.832 1 97.69 64 GLU B C 1
ATOM 1574 O O . GLU B 1 64 ? -5.098 25.891 3.021 1 97.69 64 GLU B O 1
ATOM 1579 N N . ALA B 1 65 ? -3.691 25.672 4.73 1 97.75 65 ALA B N 1
ATOM 1580 C CA . ALA B 1 65 ? -3.924 24.234 4.875 1 97.75 65 ALA B CA 1
ATOM 1581 C C . ALA B 1 65 ? -5.375 23.953 5.25 1 97.75 65 ALA B C 1
ATOM 1583 O O . ALA B 1 65 ? -6.004 23.062 4.676 1 97.75 65 ALA B O 1
ATOM 1584 N N . GLU B 1 66 ? -5.863 24.688 6.172 1 97.94 66 GLU B N 1
ATOM 1585 C CA . GLU B 1 66 ? -7.246 24.516 6.605 1 97.94 66 GLU B CA 1
ATOM 1586 C C . GLU B 1 66 ? -8.219 24.75 5.453 1 97.94 66 GLU B C 1
ATOM 1588 O O . GLU B 1 66 ? -9.164 23.969 5.266 1 97.94 66 GLU B O 1
ATOM 1593 N N . ALA B 1 67 ? -7.969 25.781 4.734 1 98.31 67 ALA B N 1
ATOM 1594 C CA . ALA B 1 67 ? -8.828 26.094 3.592 1 98.31 67 ALA B CA 1
ATOM 1595 C C . ALA B 1 67 ? -8.781 24.969 2.559 1 98.31 67 ALA B C 1
ATOM 1597 O O . ALA B 1 67 ? -9.812 24.594 1.996 1 98.31 67 ALA B O 1
ATOM 1598 N N . GLU B 1 68 ? -7.66 24.5 2.32 1 98.12 68 GLU B N 1
ATOM 1599 C CA . GLU B 1 68 ? -7.48 23.422 1.354 1 98.12 68 GLU B CA 1
ATOM 1600 C C . GLU B 1 68 ? -8.203 22.156 1.8 1 98.12 68 GLU B C 1
ATOM 1602 O O . GLU B 1 68 ? -8.867 21.5 0.996 1 98.12 68 GLU B O 1
ATOM 1607 N N . LEU B 1 69 ? -8.023 21.781 3.078 1 98.75 69 LEU B N 1
ATOM 1608 C CA . LEU B 1 69 ? -8.695 20.594 3.609 1 98.75 69 LEU B CA 1
ATOM 1609 C C . LEU B 1 69 ? -10.211 20.766 3.564 1 98.75 69 LEU B C 1
ATOM 1611 O O . LEU B 1 69 ? -10.93 19.812 3.219 1 98.75 69 LEU B O 1
ATOM 1615 N N . GLU B 1 70 ? -10.664 21.953 3.883 1 98.62 70 GLU B N 1
ATOM 1616 C CA . GLU B 1 70 ? -12.102 22.219 3.846 1 98.62 70 GLU B CA 1
ATOM 1617 C C . GLU B 1 70 ? -12.648 22.094 2.428 1 98.62 70 GLU B C 1
ATOM 1619 O O . GLU B 1 70 ? -13.727 21.531 2.225 1 98.62 70 GLU B O 1
ATOM 1624 N N . ALA B 1 71 ? -11.961 22.641 1.531 1 98.44 71 ALA B N 1
ATOM 1625 C CA . ALA B 1 71 ? -12.375 22.562 0.134 1 98.44 71 ALA B CA 1
ATOM 1626 C C . ALA B 1 71 ? -12.438 21.109 -0.333 1 98.44 71 ALA B C 1
ATOM 1628 O O . ALA B 1 71 ? -13.391 20.703 -0.996 1 98.44 71 ALA B O 1
ATOM 1629 N N . ALA B 1 72 ? -11.406 20.344 0 1 98.38 72 ALA B N 1
ATOM 1630 C CA . ALA B 1 72 ? -11.359 18.938 -0.361 1 98.38 72 ALA B CA 1
ATOM 1631 C C . ALA B 1 72 ? -12.523 18.172 0.263 1 98.38 72 ALA B C 1
ATOM 1633 O O . ALA B 1 72 ? -13.156 17.344 -0.396 1 98.38 72 ALA B O 1
ATOM 1634 N N . ALA B 1 73 ? -12.781 18.422 1.532 1 98.12 73 ALA B N 1
ATOM 1635 C CA . ALA B 1 73 ? -13.867 17.766 2.26 1 98.12 73 ALA B CA 1
ATOM 1636 C C . ALA B 1 73 ? -15.219 18.109 1.652 1 98.12 73 ALA B C 1
ATOM 1638 O O . ALA B 1 73 ? -16.109 17.266 1.57 1 98.12 73 ALA B O 1
ATOM 1639 N N . ALA B 1 74 ? -15.344 19.312 1.195 1 97.69 74 ALA B N 1
ATOM 1640 C CA . ALA B 1 74 ? -16.609 19.812 0.69 1 97.69 74 ALA B CA 1
ATOM 1641 C C . ALA B 1 74 ? -17.016 19.109 -0.602 1 97.69 74 ALA B C 1
ATOM 1643 O O . ALA B 1 74 ? -18.188 19.094 -0.972 1 97.69 74 ALA B O 1
ATOM 1644 N N . ASP B 1 75 ? -16.062 18.531 -1.259 1 96.06 75 ASP B N 1
ATOM 1645 C CA . ASP B 1 75 ? -16.312 17.844 -2.521 1 96.06 75 ASP B CA 1
ATOM 1646 C C . ASP B 1 75 ? -16.953 16.469 -2.283 1 96.06 75 ASP B C 1
ATOM 1648 O O . ASP B 1 75 ? -17.25 15.75 -3.234 1 96.06 75 ASP B O 1
ATOM 1652 N N . HIS B 1 76 ? -17.156 16.156 -1.05 1 96.5 76 HIS B N 1
ATOM 1653 C CA . HIS B 1 76 ? -17.719 14.859 -0.7 1 96.5 76 HIS B CA 1
ATOM 1654 C C . HIS B 1 76 ? -18.906 15.008 0.249 1 96.5 76 HIS B C 1
ATOM 1656 O O . HIS B 1 76 ? -18.953 15.938 1.058 1 96.5 76 HIS B O 1
ATOM 1662 N N . ASP B 1 77 ? -19.828 14.102 0.147 1 93.06 77 ASP B N 1
ATOM 1663 C CA . ASP B 1 77 ? -21.016 14.125 0.993 1 93.06 77 ASP B CA 1
ATOM 1664 C C . ASP B 1 77 ? -20.812 13.273 2.244 1 93.06 77 ASP B C 1
ATOM 1666 O O . ASP B 1 77 ? -21.578 12.336 2.488 1 93.06 77 ASP B O 1
ATOM 1670 N N . ARG B 1 78 ? -19.875 13.609 3.016 1 95 78 ARG B N 1
ATOM 1671 C CA . ARG B 1 78 ? -19.641 12.953 4.293 1 95 78 ARG B CA 1
ATOM 1672 C C . ARG B 1 78 ? -18.797 13.828 5.215 1 95 78 ARG B C 1
ATOM 1674 O O . ARG B 1 78 ? -18.188 14.797 4.762 1 95 78 ARG B O 1
ATOM 1681 N N . GLU B 1 79 ? -18.75 13.484 6.449 1 96.06 79 GLU B N 1
ATOM 1682 C CA . GLU B 1 79 ? -17.984 14.227 7.441 1 96.06 79 GLU B CA 1
ATOM 1683 C C . GLU B 1 79 ? -16.531 13.75 7.492 1 96.06 79 GLU B C 1
ATOM 1685 O O . GLU B 1 79 ? -16.266 12.555 7.352 1 96.06 79 GLU B O 1
ATOM 1690 N N . PHE B 1 80 ? -15.656 14.656 7.672 1 98.19 80 PHE B N 1
ATOM 1691 C CA . PHE B 1 80 ? -14.242 14.367 7.859 1 98.19 80 PHE B CA 1
ATOM 1692 C C . PHE B 1 80 ? -13.727 15.016 9.141 1 98.19 80 PHE B C 1
ATOM 1694 O O . PHE B 1 80 ? -14.258 16.031 9.586 1 98.19 80 PHE B O 1
ATOM 1701 N N . GLU B 1 81 ? -12.805 14.391 9.719 1 98.56 81 GLU B N 1
ATOM 1702 C CA . GLU B 1 81 ? -11.93 15.094 10.656 1 98.56 81 GLU B CA 1
ATOM 1703 C C . GLU B 1 81 ? -10.758 15.75 9.938 1 98.56 81 GLU B C 1
ATOM 1705 O O . GLU B 1 81 ? -10.031 15.094 9.188 1 98.56 81 GLU B O 1
ATOM 1710 N N . LEU B 1 82 ? -10.648 17.047 10.078 1 98.75 82 LEU B N 1
ATOM 1711 C CA . LEU B 1 82 ? -9.562 17.797 9.438 1 98.75 82 LEU B CA 1
ATOM 1712 C C . LEU B 1 82 ? -8.453 18.094 10.438 1 98.75 82 LEU B C 1
ATOM 1714 O O . LEU B 1 82 ? -8.695 18.656 11.5 1 98.75 82 LEU B O 1
ATOM 1718 N N . GLU B 1 83 ? -7.258 17.672 10.102 1 98.69 83 GLU B N 1
ATOM 1719 C CA . GLU B 1 83 ? -6.121 17.828 11 1 98.69 83 GLU B CA 1
ATOM 1720 C C . GLU B 1 83 ? -4.914 18.422 10.273 1 98.69 83 GLU B C 1
ATOM 1722 O O . GLU B 1 83 ? -4.668 18.094 9.109 1 98.69 83 GLU B O 1
ATOM 1727 N N . THR B 1 84 ? -4.199 19.344 10.977 1 98.31 84 THR B N 1
ATOM 1728 C CA . THR B 1 84 ? -2.924 19.875 10.523 1 98.31 84 THR B CA 1
ATOM 1729 C C . THR B 1 84 ? -1.828 19.625 11.555 1 98.31 84 THR B C 1
ATOM 1731 O O . THR B 1 84 ? -2.023 19.875 12.742 1 98.31 84 THR B O 1
ATOM 1734 N N . VAL B 1 85 ? -0.689 19.062 11.07 1 97.75 85 VAL B N 1
ATOM 1735 C CA . VAL B 1 85 ? 0.453 18.859 11.953 1 97.75 85 VAL B CA 1
ATOM 1736 C C . VAL B 1 85 ? 1.711 19.453 11.32 1 97.75 85 VAL B C 1
ATOM 1738 O O . VAL B 1 85 ? 1.747 19.703 10.117 1 97.75 85 VAL B O 1
ATOM 1741 N N . VAL B 1 86 ? 2.75 19.703 12.18 1 96.12 86 VAL B N 1
ATOM 1742 C CA . VAL B 1 86 ? 4.02 20.25 11.711 1 96.12 86 VAL B CA 1
ATOM 1743 C C . VAL B 1 86 ? 5.105 19.172 11.805 1 96.12 86 VAL B C 1
ATOM 1745 O O . VAL B 1 86 ? 5.176 18.422 12.781 1 96.12 86 VAL B O 1
ATOM 1748 N N . GLY B 1 87 ? 5.926 19.078 10.773 1 96.25 87 GLY B N 1
ATOM 1749 C CA . GLY B 1 87 ? 7.051 18.156 10.773 1 96.25 87 GLY B CA 1
ATOM 1750 C C . GLY B 1 87 ? 7.453 17.703 9.383 1 96.25 87 GLY B C 1
ATOM 1751 O O . GLY B 1 87 ? 6.973 18.234 8.383 1 96.25 87 GLY B O 1
ATOM 1752 N N . ARG B 1 88 ? 8.477 16.766 9.336 1 96.06 88 ARG B N 1
ATOM 1753 C CA . ARG B 1 88 ? 8.789 16.109 8.07 1 96.06 88 ARG B CA 1
ATOM 1754 C C . ARG B 1 88 ? 7.672 15.172 7.648 1 96.06 88 ARG B C 1
ATOM 1756 O O . ARG B 1 88 ? 7.23 14.328 8.438 1 96.06 88 ARG B O 1
ATOM 1763 N N . PRO B 1 89 ? 7.254 15.211 6.504 1 97.12 89 PRO B N 1
ATOM 1764 C CA . PRO B 1 89 ? 5.984 14.594 6.109 1 97.12 89 PRO B CA 1
ATOM 1765 C C . PRO B 1 89 ? 5.91 13.109 6.477 1 97.12 89 PRO B C 1
ATOM 1767 O O . PRO B 1 89 ? 5.004 12.695 7.203 1 97.12 89 PRO B O 1
ATOM 1770 N N . ALA B 1 90 ? 6.824 12.312 6.09 1 97.94 90 ALA B N 1
ATOM 1771 C CA . ALA B 1 90 ? 6.746 10.875 6.34 1 97.94 90 ALA B CA 1
ATOM 1772 C C . ALA B 1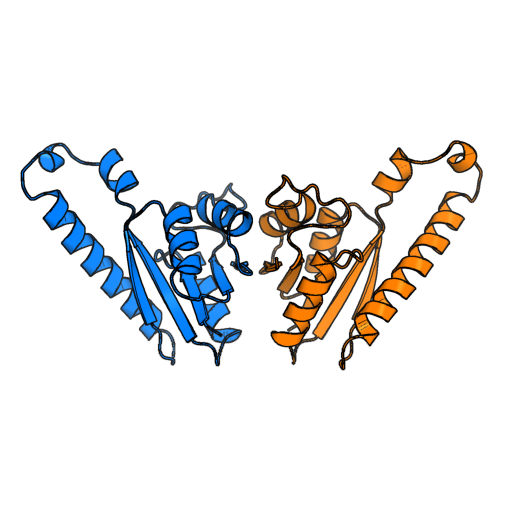 90 ? 6.742 10.578 7.836 1 97.94 90 ALA B C 1
ATOM 1774 O O . ALA B 1 90 ? 5.922 9.797 8.32 1 97.94 90 ALA B O 1
ATOM 1775 N N . ARG B 1 91 ? 7.633 11.195 8.531 1 98.12 91 ARG B N 1
ATOM 1776 C CA . ARG B 1 91 ? 7.727 11 9.977 1 98.12 91 ARG B CA 1
ATOM 1777 C C . ARG B 1 91 ? 6.457 11.469 10.672 1 98.12 91 ARG B C 1
ATOM 1779 O O . ARG B 1 91 ? 5.934 10.773 11.555 1 98.12 91 ARG B O 1
ATOM 1786 N N . ALA B 1 92 ? 5.996 12.625 10.32 1 98.56 92 ALA B N 1
ATOM 1787 C CA . ALA B 1 92 ? 4.809 13.203 10.938 1 98.56 92 ALA B CA 1
ATOM 1788 C C . ALA B 1 92 ? 3.588 12.312 10.711 1 98.56 92 ALA B C 1
ATOM 1790 O O . ALA B 1 92 ? 2.766 12.133 11.617 1 98.56 92 ALA B O 1
ATOM 1791 N N . ILE B 1 93 ? 3.449 11.75 9.555 1 98.81 93 ILE B N 1
ATOM 1792 C CA . ILE B 1 93 ? 2.326 10.875 9.234 1 98.81 93 ILE B CA 1
ATOM 1793 C C . ILE B 1 93 ? 2.389 9.625 10.109 1 98.81 93 ILE B C 1
ATOM 1795 O O . ILE B 1 93 ? 1.396 9.25 10.742 1 98.81 93 ILE B O 1
ATOM 1799 N N . VAL B 1 94 ? 3.549 9.016 10.203 1 98.75 94 VAL B N 1
ATOM 1800 C CA . VAL B 1 94 ? 3.701 7.781 10.969 1 98.75 94 VAL B CA 1
ATOM 1801 C C . VAL B 1 94 ? 3.471 8.062 12.453 1 98.75 94 VAL B C 1
ATOM 1803 O O . VAL B 1 94 ? 2.818 7.277 13.141 1 98.75 94 VAL B O 1
ATOM 1806 N N . GLU B 1 95 ? 4 9.141 12.922 1 98.75 95 GLU B N 1
ATOM 1807 C CA . GLU B 1 95 ? 3.791 9.523 14.312 1 98.75 95 GLU B CA 1
ATOM 1808 C C . GLU B 1 95 ? 2.314 9.773 14.602 1 98.75 95 GLU B C 1
ATOM 1810 O O . GLU B 1 95 ? 1.805 9.359 15.648 1 98.75 95 GLU B O 1
ATOM 1815 N N . TYR B 1 96 ? 1.664 10.453 13.672 1 98.81 96 TYR B N 1
ATOM 1816 C CA . TYR B 1 96 ? 0.236 10.695 13.844 1 98.81 96 TYR B CA 1
ATOM 1817 C C . TYR B 1 96 ? -0.531 9.383 13.953 1 98.81 96 TYR B C 1
ATOM 1819 O O . TYR B 1 96 ? -1.422 9.25 14.797 1 98.81 96 TYR B O 1
ATOM 1827 N N . VAL B 1 97 ? -0.207 8.414 13.102 1 98.69 97 VAL B N 1
ATOM 1828 C CA . VAL B 1 97 ? -0.848 7.105 13.086 1 98.69 97 VAL B CA 1
ATOM 1829 C C . VAL B 1 97 ? -0.671 6.43 14.445 1 98.69 97 VAL B C 1
ATOM 1831 O O . VAL B 1 97 ? -1.635 5.918 15.023 1 98.69 97 VAL B O 1
ATOM 1834 N N . ASP B 1 98 ? 0.479 6.5 14.945 1 97.31 98 ASP B N 1
ATOM 1835 C CA . ASP B 1 98 ? 0.822 5.855 16.203 1 97.31 98 ASP B CA 1
ATOM 1836 C C . ASP B 1 98 ? 0.096 6.516 17.375 1 97.31 98 ASP B C 1
ATOM 1838 O O . ASP B 1 98 ? -0.347 5.836 18.297 1 97.31 98 ASP B O 1
ATOM 1842 N N . GLU B 1 99 ? -0.073 7.766 17.312 1 98.19 99 GLU B N 1
ATOM 1843 C CA . GLU B 1 99 ? -0.521 8.539 18.453 1 98.19 99 GLU B CA 1
ATOM 1844 C C . GLU B 1 99 ? -2.037 8.703 18.453 1 98.19 99 GLU B C 1
ATOM 1846 O O . GLU B 1 99 ? -2.623 9.109 19.469 1 98.19 99 GLU B O 1
ATOM 1851 N N . ASN B 1 100 ? -2.721 8.438 17.391 1 98.19 100 ASN B N 1
ATOM 1852 C CA . ASN B 1 100 ? -4.129 8.797 17.297 1 98.19 100 ASN B CA 1
ATOM 1853 C C . ASN B 1 100 ? -4.996 7.59 16.938 1 98.19 100 ASN B C 1
ATOM 1855 O O . ASN B 1 100 ? -6.078 7.738 16.375 1 98.19 100 ASN B O 1
ATOM 1859 N N . ASP B 1 101 ? -4.605 6.348 17.188 1 96.69 101 ASP B N 1
ATOM 1860 C CA . ASP B 1 101 ? -5.355 5.105 17.031 1 96.69 101 ASP B CA 1
ATOM 1861 C C . ASP B 1 101 ? -5.852 4.93 15.602 1 96.69 101 ASP B C 1
ATOM 1863 O O . ASP B 1 101 ? -7.023 4.617 15.375 1 96.69 101 ASP B O 1
ATOM 1867 N N . ILE B 1 102 ? -5.098 5.266 14.656 1 98.62 102 ILE B N 1
ATOM 1868 C CA . ILE B 1 102 ? -5.414 5.082 13.25 1 98.62 102 ILE B CA 1
ATOM 1869 C C . ILE B 1 102 ? -5.316 3.6 12.883 1 98.62 102 ILE B C 1
ATOM 1871 O O . ILE B 1 102 ? -4.387 2.908 13.312 1 98.62 102 ILE B O 1
ATOM 1875 N N . ASP B 1 103 ? -6.27 3.16 12.078 1 98.19 103 ASP B N 1
ATOM 1876 C CA . ASP B 1 103 ? -6.316 1.748 11.711 1 98.19 103 ASP B CA 1
ATOM 1877 C C . ASP B 1 103 ? -5.762 1.531 10.305 1 98.19 103 ASP B C 1
ATOM 1879 O O . ASP B 1 103 ? -5.438 0.403 9.93 1 98.19 103 ASP B O 1
ATOM 1883 N N . HIS B 1 104 ? -5.73 2.555 9.539 1 98.62 104 HIS B N 1
ATOM 1884 C CA . HIS B 1 104 ? -5.402 2.424 8.125 1 98.62 104 HIS B CA 1
ATOM 1885 C C . HIS B 1 104 ? -4.945 3.758 7.539 1 98.62 104 HIS B C 1
ATOM 1887 O O . HIS B 1 104 ? -5.48 4.809 7.891 1 98.62 104 HIS B O 1
ATOM 1893 N N . VAL B 1 105 ? -3.967 3.715 6.668 1 98.94 105 VAL B N 1
ATOM 1894 C CA . VAL B 1 105 ? -3.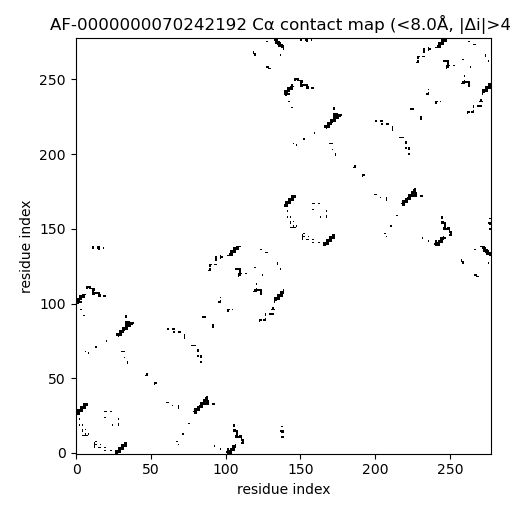547 4.879 5.895 1 98.94 105 VAL B CA 1
ATOM 1895 C C . VAL B 1 105 ? -3.939 4.699 4.43 1 98.94 105 VAL B C 1
ATOM 1897 O O . VAL B 1 105 ? -3.711 3.637 3.848 1 98.94 105 VAL B O 1
ATOM 1900 N N . VAL B 1 106 ? -4.547 5.668 3.842 1 98.88 106 VAL B N 1
ATOM 1901 C CA . VAL B 1 106 ? -4.785 5.734 2.404 1 98.88 106 VAL B CA 1
ATOM 1902 C C . VAL B 1 106 ? -4.094 6.965 1.824 1 98.88 106 VAL B C 1
ATOM 1904 O O . VAL B 1 106 ? -4.387 8.094 2.221 1 98.88 106 VAL B O 1
ATOM 1907 N N . MET B 1 107 ? -3.148 6.75 0.878 1 98.81 107 MET B N 1
ATOM 1908 C CA . MET B 1 107 ? -2.398 7.906 0.402 1 98.81 107 MET B CA 1
ATOM 1909 C C . MET B 1 107 ? -2.059 7.766 -1.078 1 98.81 107 MET B C 1
ATOM 1911 O O . MET B 1 107 ? -2.123 6.664 -1.63 1 98.81 107 MET B O 1
ATOM 1915 N N . GLY B 1 108 ? -1.814 8.898 -1.668 1 98 108 GLY B N 1
ATOM 1916 C CA . GL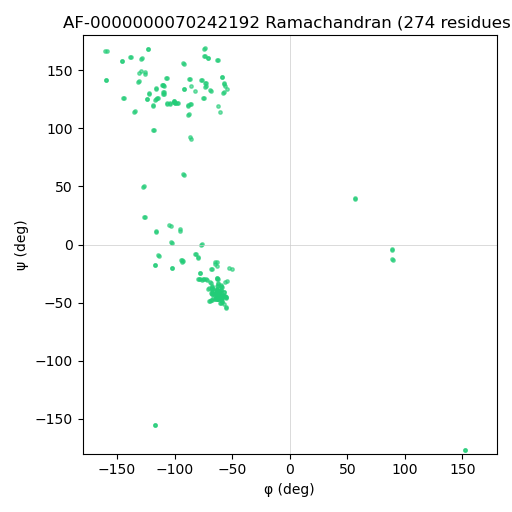Y B 1 108 ? -1.343 8.883 -3.043 1 98 108 GLY B CA 1
ATOM 1917 C C . GLY B 1 108 ? 0.082 8.383 -3.18 1 98 108 GLY B C 1
ATOM 1918 O O . GLY B 1 108 ? 0.871 8.477 -2.236 1 98 108 GLY B O 1
ATOM 1919 N N . SER B 1 109 ? 0.437 7.973 -4.395 1 96.06 109 SER B N 1
ATOM 1920 C CA . SER B 1 109 ? 1.771 7.449 -4.672 1 96.06 109 SER B CA 1
ATOM 1921 C C . SER B 1 109 ? 2.789 8.578 -4.805 1 96.06 109 SER B C 1
ATOM 1923 O O . SER B 1 109 ? 3.996 8.344 -4.691 1 96.06 109 SER B O 1
ATOM 1925 N N . HIS B 1 110 ? 2.207 9.773 -5.164 1 94.69 110 HIS B N 1
ATOM 1926 C CA . HIS B 1 110 ? 3.039 10.961 -5.328 1 94.69 110 HIS B CA 1
ATOM 1927 C C . HIS B 1 110 ? 2.361 12.195 -4.742 1 94.69 110 HIS B C 1
ATOM 1929 O O . HIS B 1 110 ? 1.164 12.164 -4.449 1 94.69 110 HIS B O 1
ATOM 1935 N N . GLY B 1 111 ? 3.266 13.172 -4.527 1 92.75 111 GLY B N 1
ATOM 1936 C CA . GLY B 1 111 ? 2.754 14.438 -4.027 1 92.75 111 GLY B CA 1
ATOM 1937 C C . GLY B 1 111 ? 2.979 15.594 -4.98 1 92.75 111 GLY B C 1
ATOM 1938 O O . GLY B 1 111 ? 3.025 15.398 -6.199 1 92.75 111 GLY B O 1
ATOM 1939 N N . ARG B 1 112 ? 3.018 16.75 -4.402 1 86.56 112 ARG B N 1
ATOM 1940 C CA . ARG B 1 112 ? 3.037 18 -5.152 1 86.56 112 ARG B CA 1
ATOM 1941 C C . ARG B 1 112 ? 4.297 18.109 -6.004 1 86.56 112 ARG B C 1
ATOM 1943 O O . ARG B 1 112 ? 4.293 18.766 -7.051 1 86.56 112 ARG B O 1
ATOM 1950 N N . ASP B 1 113 ? 5.262 17.484 -5.48 1 76 113 ASP B N 1
ATOM 1951 C CA . ASP B 1 113 ? 6.531 17.641 -6.188 1 76 113 ASP B CA 1
ATOM 1952 C C . ASP B 1 113 ? 6.758 16.484 -7.156 1 76 113 ASP B C 1
ATOM 1954 O O . ASP B 1 113 ? 7.871 16.281 -7.648 1 76 113 ASP B O 1
ATOM 1958 N N . GLY B 1 114 ? 5.762 15.766 -7.391 1 66.88 114 GLY B N 1
ATOM 1959 C CA . GLY B 1 114 ? 5.953 14.5 -8.078 1 66.88 114 GLY B CA 1
ATOM 1960 C C . GLY B 1 114 ? 6.555 14.656 -9.461 1 66.88 114 GLY B C 1
ATOM 1961 O O . GLY B 1 114 ? 6.293 15.648 -10.148 1 66.88 114 GLY B O 1
ATOM 1962 N N . ILE B 1 115 ? 7.809 14.117 -9.531 1 67.5 115 ILE B N 1
ATOM 1963 C CA . ILE B 1 115 ? 8.555 14.047 -10.781 1 67.5 115 ILE B CA 1
ATOM 1964 C C . ILE B 1 115 ? 8.102 12.828 -11.586 1 67.5 115 ILE B C 1
ATOM 1966 O O . ILE B 1 115 ? 7.887 11.75 -11.031 1 67.5 115 ILE B O 1
ATOM 1970 N N . THR B 1 116 ? 7.832 12.961 -12.758 1 66.5 116 THR B N 1
ATOM 1971 C CA . THR B 1 116 ? 7.285 11.969 -13.68 1 66.5 116 THR B CA 1
ATOM 1972 C C . THR B 1 116 ? 8.094 10.672 -13.625 1 66.5 116 THR B C 1
ATOM 1974 O O . THR B 1 116 ? 7.559 9.594 -13.875 1 66.5 116 THR B O 1
ATOM 1977 N N . ARG B 1 117 ? 9.344 10.719 -13.148 1 76.12 117 ARG B N 1
ATOM 1978 C CA . ARG B 1 117 ? 10.211 9.562 -13.328 1 76.12 117 ARG B CA 1
ATOM 1979 C C . ARG B 1 117 ? 10.148 8.633 -12.117 1 76.12 117 ARG B C 1
ATOM 1981 O O . ARG B 1 117 ? 10.633 7.5 -12.164 1 76.12 117 ARG B O 1
ATOM 1988 N N . VAL B 1 118 ? 9.578 9.266 -11.188 1 81 118 VAL B N 1
ATOM 1989 C CA . VAL B 1 118 ? 9.594 8.422 -9.992 1 81 118 VAL B CA 1
ATOM 1990 C C . VAL B 1 118 ? 8.32 7.582 -9.938 1 81 118 VAL B C 1
ATOM 1992 O O . VAL B 1 118 ? 7.219 8.102 -10.141 1 81 118 VAL B O 1
ATOM 1995 N N . LEU B 1 119 ? 8.469 6.312 -9.664 1 88.69 119 LEU B N 1
ATOM 1996 C CA . LEU B 1 119 ? 7.32 5.406 -9.625 1 88.69 119 LEU B CA 1
ATOM 1997 C C . LEU B 1 119 ? 6.566 5.547 -8.305 1 88.69 119 LEU B C 1
ATOM 1999 O O . LEU B 1 119 ? 5.359 5.305 -8.25 1 88.69 119 LEU B O 1
ATOM 2003 N N . LEU B 1 120 ? 7.301 5.902 -7.293 1 95.25 120 LEU B N 1
ATOM 2004 C CA . LEU B 1 120 ? 6.734 6.098 -5.961 1 95.25 120 LEU B CA 1
ATOM 2005 C C . LEU B 1 120 ? 7.43 7.246 -5.238 1 95.25 120 LEU B C 1
ATOM 2007 O O . LEU B 1 120 ? 8.656 7.297 -5.18 1 95.25 120 LEU B O 1
ATOM 2011 N N . GLY B 1 121 ? 6.66 8.156 -4.789 1 95.62 121 GLY B N 1
ATOM 2012 C CA . GLY B 1 121 ? 7.223 9.281 -4.062 1 95.62 121 GLY B CA 1
ATOM 2013 C C . GLY B 1 121 ? 7.938 8.875 -2.785 1 95.62 121 GLY B C 1
ATOM 2014 O O . GLY B 1 121 ? 7.605 7.848 -2.188 1 95.62 121 GLY B O 1
ATOM 2015 N N . SER B 1 122 ? 8.812 9.734 -2.336 1 94.5 122 SER B N 1
ATOM 2016 C CA . SER B 1 122 ? 9.656 9.438 -1.183 1 94.5 122 SER B CA 1
ATOM 2017 C C . SER B 1 122 ? 8.828 9.328 0.094 1 94.5 122 SER B C 1
ATOM 2019 O O . SER B 1 122 ? 9.109 8.492 0.953 1 94.5 122 SER B O 1
ATOM 2021 N N . VAL B 1 123 ? 7.82 10.148 0.258 1 96.69 123 VAL B N 1
ATOM 2022 C CA . VAL B 1 123 ? 6.988 10.109 1.457 1 96.69 123 VAL B CA 1
ATOM 2023 C C . VAL B 1 123 ? 6.152 8.828 1.459 1 96.69 123 VAL B C 1
ATOM 2025 O O . VAL B 1 123 ? 6.094 8.117 2.467 1 96.69 123 VAL B O 1
ATOM 2028 N N . ALA B 1 124 ? 5.512 8.547 0.366 1 97.75 124 ALA B N 1
ATOM 2029 C CA . ALA B 1 124 ? 4.742 7.312 0.257 1 97.75 124 ALA B CA 1
ATOM 2030 C C . ALA B 1 124 ? 5.609 6.094 0.552 1 97.75 124 ALA B C 1
ATOM 2032 O O . ALA B 1 124 ? 5.203 5.199 1.295 1 97.75 124 ALA B O 1
ATOM 2033 N N . GLU B 1 125 ? 6.781 6.07 -0.007 1 96.88 125 GLU B N 1
ATOM 2034 C CA . GLU B 1 125 ? 7.695 4.957 0.221 1 96.88 125 GLU B CA 1
ATOM 2035 C C . GLU B 1 125 ? 8.023 4.805 1.704 1 96.88 125 GLU B C 1
ATOM 2037 O O . GLU B 1 125 ? 7.961 3.697 2.246 1 96.88 125 GLU B O 1
ATOM 2042 N N . ALA B 1 126 ? 8.352 5.863 2.299 1 97.56 126 ALA B N 1
ATOM 2043 C CA . ALA B 1 126 ? 8.719 5.84 3.713 1 97.56 126 ALA B CA 1
ATOM 2044 C C . ALA B 1 126 ? 7.539 5.391 4.574 1 97.56 126 ALA B C 1
ATOM 2046 O O . ALA B 1 126 ? 7.711 4.602 5.508 1 97.56 126 ALA B O 1
ATOM 2047 N N . VAL B 1 127 ? 6.367 5.863 4.273 1 98.69 127 VAL B N 1
ATOM 2048 C CA . VAL B 1 127 ? 5.191 5.516 5.066 1 98.69 127 VAL B CA 1
ATOM 2049 C C . VAL B 1 127 ? 4.863 4.035 4.883 1 98.69 127 VAL B C 1
ATOM 2051 O O . VAL B 1 127 ? 4.59 3.326 5.855 1 98.69 127 VAL B O 1
ATOM 2054 N N . VAL B 1 128 ? 4.926 3.549 3.707 1 98.44 128 VAL B N 1
ATOM 2055 C CA . VAL B 1 128 ? 4.664 2.135 3.457 1 98.44 128 VAL B CA 1
ATOM 2056 C C . VAL B 1 128 ? 5.656 1.279 4.242 1 98.44 128 VAL B C 1
ATOM 2058 O O . VAL B 1 128 ? 5.277 0.259 4.824 1 98.44 128 VAL B O 1
ATOM 2061 N N . ARG B 1 129 ? 6.867 1.71 4.297 1 97.25 129 ARG B N 1
ATOM 2062 C CA . ARG B 1 129 ? 7.922 0.95 4.957 1 97.25 129 ARG B CA 1
ATOM 2063 C C . ARG B 1 129 ? 7.754 0.985 6.473 1 97.25 129 ARG B C 1
ATOM 2065 O O . ARG B 1 129 ? 8.016 -0.006 7.156 1 97.25 129 ARG B O 1
ATOM 2072 N N . ARG B 1 130 ? 7.176 2.094 6.984 1 97.38 130 ARG B N 1
ATOM 2073 C CA . ARG B 1 130 ? 7.363 2.311 8.414 1 97.38 130 ARG B CA 1
ATOM 2074 C C . ARG B 1 130 ? 6.027 2.275 9.156 1 97.38 130 ARG B C 1
ATOM 2076 O O . ARG B 1 130 ? 5.996 2.195 10.383 1 97.38 130 ARG B O 1
ATOM 2083 N N . SER B 1 131 ? 4.98 2.412 8.43 1 98.19 131 SER B N 1
ATOM 2084 C CA . SER B 1 131 ? 3.674 2.471 9.078 1 98.19 131 SER B CA 1
ATOM 2085 C C . SER B 1 131 ? 3.424 1.229 9.93 1 98.19 131 SER B C 1
ATOM 2087 O O . SER B 1 131 ? 3.701 0.108 9.492 1 98.19 131 SER B O 1
ATOM 2089 N N . PRO B 1 132 ? 2.85 1.396 11.141 1 97 132 PRO B N 1
ATOM 2090 C CA . PRO B 1 132 ? 2.484 0.245 11.969 1 97 132 PRO B CA 1
ATOM 2091 C C . PRO B 1 132 ? 1.146 -0.37 11.57 1 97 132 PRO B C 1
ATOM 2093 O O . PRO B 1 132 ? 0.746 -1.398 12.125 1 97 132 PRO B O 1
ATOM 2096 N N . VAL B 1 133 ? 0.421 0.273 10.672 1 98.19 133 VAL B N 1
ATOM 2097 C CA . VAL B 1 133 ? -0.89 -0.189 10.227 1 98.19 133 VAL B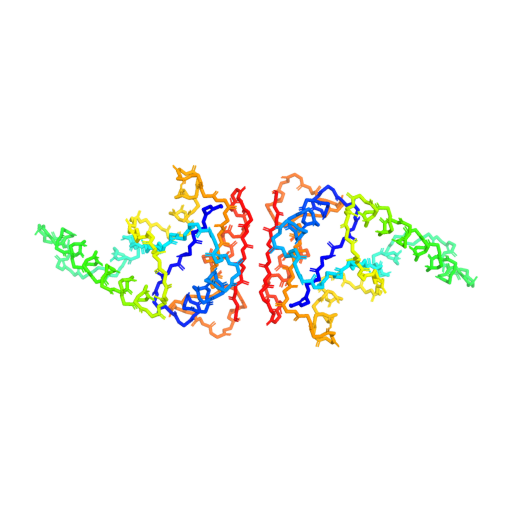 CA 1
ATOM 2098 C C . VAL B 1 133 ? -0.888 -0.365 8.711 1 98.19 133 VAL B C 1
ATOM 2100 O O . VAL B 1 133 ? 0.032 0.09 8.031 1 98.19 133 VAL B O 1
ATOM 2103 N N . PRO B 1 134 ? -1.906 -0.995 8.148 1 98.69 134 PRO B N 1
ATOM 2104 C CA . PRO B 1 134 ? -1.976 -1.156 6.691 1 98.69 134 PRO B CA 1
ATOM 2105 C C . PRO B 1 134 ? -1.978 0.177 5.949 1 98.69 134 PRO B C 1
ATOM 2107 O O . PRO B 1 134 ? -2.541 1.159 6.438 1 98.69 134 PRO B O 1
ATOM 2110 N N . VAL B 1 135 ? -1.33 0.181 4.801 1 98.88 135 VAL B N 1
ATOM 2111 C CA . VAL B 1 135 ? -1.27 1.366 3.951 1 98.88 135 VAL B CA 1
ATOM 2112 C C . VAL B 1 135 ? -1.787 1.029 2.555 1 98.88 135 VAL B C 1
ATOM 2114 O O . VAL B 1 135 ? -1.346 0.055 1.94 1 98.88 135 VAL B O 1
ATOM 2117 N N . THR B 1 136 ? -2.746 1.776 2.109 1 98.88 136 THR B N 1
ATOM 2118 C CA . THR B 1 136 ? -3.166 1.732 0.712 1 98.88 136 THR B CA 1
ATOM 2119 C C . THR B 1 136 ? -2.512 2.859 -0.084 1 98.88 136 THR B C 1
ATOM 2121 O O . THR B 1 136 ? -2.658 4.035 0.259 1 98.88 136 THR B O 1
ATOM 2124 N N . VAL B 1 137 ? -1.804 2.484 -1.078 1 98.81 137 VAL B N 1
ATOM 2125 C CA . VAL B 1 137 ? -1.231 3.449 -2.01 1 98.81 137 VAL B CA 1
ATOM 2126 C C . VAL B 1 137 ? -2.094 3.527 -3.268 1 98.81 137 VAL B C 1
ATOM 2128 O O . VAL B 1 137 ? -2.293 2.523 -3.955 1 98.81 137 VAL B O 1
ATOM 2131 N N . VAL B 1 138 ? -2.574 4.727 -3.553 1 98.38 138 VAL B N 1
ATOM 2132 C CA . VAL B 1 138 ? -3.494 4.969 -4.66 1 98.38 138 VAL B CA 1
ATOM 2133 C C . VAL B 1 138 ? -2.764 5.695 -5.785 1 98.38 138 VAL B C 1
ATOM 2135 O O . VAL B 1 138 ? -1.91 6.547 -5.535 1 98.38 138 VAL B O 1
ATOM 2138 N N . ARG B 1 139 ? -3.152 5.32 -7.062 1 90.62 139 ARG B N 1
ATOM 2139 C CA . ARG B 1 139 ? -2.506 5.957 -8.203 1 90.62 139 ARG B CA 1
ATOM 2140 C C . ARG B 1 139 ? -3.533 6.363 -9.258 1 90.62 139 ARG B C 1
ATOM 2142 O O . ARG B 1 139 ? -4.621 5.789 -9.328 1 90.62 139 ARG B O 1
#

Nearest PDB structures (foldseek):
  1mjh-assembly1_B  TM=8.708E-01  e=1.725E-09  Methanocaldococcus jannaschii
  3s3t-assembly1_A  TM=7.751E-01  e=4.997E-10  Lactiplantibacillus plantarum
  3hgm-assembly1_B  TM=7.904E-01  e=1.841E-09  Halomonas elongata
  5ahw-assembly2_C  TM=6.727E-01  e=1.553E-07  Mycolicibacterium smegmatis MC2 155
  4r2j-assembly1_A-2  TM=6.851E-01  e=9.690E-04  Salmonella enterica subsp. enterica serovar Typhimurium str. LT2

pLDDT: mean 94.93, std 5.95, range [66.12, 98.94]

Sequence (278 aa):
MRVVVPYDGSEQAAEALDHAVSHHADDDVVLLRVLDFVDAGYDAPPEAALPGYWEDWYEQAESEAEAELEAAAADHDREFELETVVGRPARAIVEYVDENDIDHVVMGSHGRDGITRVLLGSVAEAVVRRSPVPVTVVRMRVVVPYDGSEQAAEALDHAVSHHADDDVVLLRVLDFVDAGYDAPPEAALPGYWEDWYEQAESEAEAELEAAAADHDREFELETVVGRPARAIVEYVDENDIDHVVMGSHGRDGITRVLLGSVAEAVVRRSPVPVTVVR

Organism: Natronomonas pharaonis (strain ATCC 35678 / DSM 2160 / CIP 103997 / JCM 8858 / NBRC 14720 / NCIMB 2260 / Gabara) (NCBI:txid348780)